Protein AF-A0A8H7M9J9-F1 (afdb_monomer)

pLDDT: mean 79.92, std 25.87, range [28.89, 98.88]

Structure (mmCIF, N/CA/C/O backbone):
data_AF-A0A8H7M9J9-F1
#
_entry.id   AF-A0A8H7M9J9-F1
#
loop_
_atom_site.group_PDB
_atom_site.id
_atom_site.type_symbol
_atom_site.label_atom_id
_atom_site.label_alt_id
_atom_site.label_comp_id
_atom_site.label_asym_id
_atom_site.label_entity_id
_atom_site.label_seq_id
_atom_site.pdbx_PDB_ins_code
_atom_site.Cartn_x
_atom_site.Cartn_y
_atom_site.Cartn_z
_atom_site.occupancy
_atom_site.B_iso_or_equiv
_atom_site.auth_seq_id
_atom_site.auth_comp_id
_atom_site.auth_asym_id
_atom_site.auth_atom_id
_atom_site.pdbx_PDB_model_num
ATOM 1 N N . MET A 1 1 ? 5.767 13.165 -8.064 1.00 35.38 1 MET A N 1
ATOM 2 C CA . MET A 1 1 ? 4.488 13.152 -8.806 1.00 35.38 1 MET A CA 1
ATOM 3 C C . MET A 1 1 ? 3.376 12.842 -7.818 1.00 35.38 1 MET A C 1
ATOM 5 O O . MET A 1 1 ? 3.583 11.976 -6.981 1.00 35.38 1 MET A O 1
ATOM 9 N N . HIS A 1 2 ? 2.279 13.603 -7.841 1.00 29.81 2 HIS A N 1
ATOM 10 C CA . HIS A 1 2 ? 1.065 13.330 -7.062 1.00 29.81 2 HIS A CA 1
ATOM 11 C C . HIS A 1 2 ? 0.202 12.366 -7.881 1.00 29.81 2 HIS A C 1
ATOM 13 O O . HIS A 1 2 ? -0.272 12.752 -8.947 1.00 29.81 2 HIS A O 1
ATOM 19 N N . ILE A 1 3 ? 0.048 11.131 -7.412 1.00 44.47 3 ILE A N 1
ATOM 20 C CA . ILE A 1 3 ? -0.879 10.150 -7.986 1.00 44.47 3 ILE A CA 1
ATOM 21 C C . ILE A 1 3 ? -2.181 10.266 -7.180 1.00 44.47 3 ILE A C 1
ATOM 23 O O . ILE A 1 3 ? -2.137 10.444 -5.961 1.00 44.47 3 ILE A O 1
ATOM 27 N N . GLY A 1 4 ? -3.311 10.350 -7.884 1.00 34.09 4 GLY A N 1
ATOM 28 C CA . GLY A 1 4 ? -4.591 10.848 -7.375 1.00 34.09 4 GLY A CA 1
ATOM 29 C C . GLY A 1 4 ? -5.226 9.978 -6.289 1.00 34.09 4 GLY A C 1
ATOM 30 O O . GLY A 1 4 ? -5.171 8.758 -6.332 1.00 34.09 4 GLY A O 1
ATOM 31 N N . ALA A 1 5 ? -5.867 10.636 -5.324 1.00 36.75 5 ALA A N 1
ATOM 32 C CA . ALA A 1 5 ? -6.643 9.993 -4.273 1.00 36.75 5 ALA A CA 1
ATOM 33 C C . ALA A 1 5 ? -7.919 9.332 -4.830 1.00 36.75 5 ALA A C 1
ATOM 35 O O . ALA A 1 5 ? -8.695 9.988 -5.524 1.00 36.75 5 ALA A O 1
ATOM 36 N N . LEU A 1 6 ? -8.182 8.073 -4.461 1.00 39.22 6 LEU A N 1
ATOM 37 C CA . LEU A 1 6 ? -9.515 7.473 -4.599 1.00 39.22 6 LEU A CA 1
ATOM 38 C C . LEU A 1 6 ? -10.512 8.173 -3.653 1.00 39.22 6 LEU A C 1
ATOM 40 O O . LEU A 1 6 ? -10.233 8.326 -2.465 1.00 39.22 6 LEU A O 1
ATOM 44 N N . GLU A 1 7 ? -11.697 8.530 -4.150 1.00 33.62 7 GLU A N 1
ATOM 45 C CA . GLU A 1 7 ? -12.847 8.981 -3.353 1.00 33.62 7 GLU A CA 1
ATOM 46 C C . GLU A 1 7 ? -14.103 8.243 -3.853 1.00 33.62 7 GLU A C 1
ATOM 48 O O . GLU A 1 7 ? -14.365 8.198 -5.055 1.00 33.62 7 GLU A O 1
ATOM 53 N N . LEU A 1 8 ? -14.860 7.604 -2.951 1.00 36.84 8 LEU A N 1
ATOM 54 C CA . LEU A 1 8 ? -16.092 6.870 -3.272 1.00 36.84 8 LEU A CA 1
ATOM 55 C C . LEU A 1 8 ? -17.259 7.420 -2.450 1.00 36.84 8 LEU A C 1
ATOM 57 O O . LEU A 1 8 ? -17.163 7.576 -1.234 1.00 36.84 8 LEU A O 1
ATOM 61 N N . SER A 1 9 ? -18.365 7.694 -3.139 1.00 32.19 9 SER A N 1
ATOM 62 C CA . SER A 1 9 ? -19.590 8.296 -2.619 1.00 32.19 9 SER A CA 1
ATOM 63 C C . SER A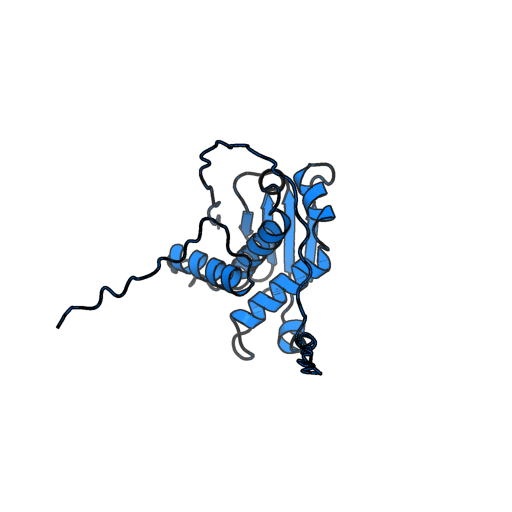 1 9 ? -20.472 7.297 -1.850 1.00 32.19 9 SER A C 1
ATOM 65 O O . SER A 1 9 ? -20.778 6.203 -2.324 1.00 32.19 9 SER A O 1
ATOM 67 N N . GLU A 1 10 ? -20.916 7.690 -0.650 1.00 32.91 10 GLU A N 1
ATOM 68 C CA . GLU A 1 10 ? -21.866 6.940 0.183 1.00 32.91 10 GLU A CA 1
ATOM 69 C C . GLU A 1 10 ? -23.325 7.193 -0.227 1.00 32.91 10 GLU A C 1
ATOM 71 O O . GLU A 1 10 ? -23.748 8.332 -0.420 1.00 32.91 10 GLU A O 1
ATOM 76 N N . THR A 1 11 ? -24.142 6.136 -0.226 1.00 30.69 11 THR A N 1
ATOM 77 C CA . THR A 1 11 ? -25.605 6.242 -0.093 1.00 30.69 11 THR A CA 1
ATOM 78 C C . THR A 1 11 ? -26.095 5.281 1.000 1.00 30.69 11 THR A C 1
ATOM 80 O O . THR A 1 11 ? -25.693 4.119 1.054 1.00 30.69 11 THR A O 1
ATOM 83 N N . ARG A 1 12 ? -26.919 5.791 1.933 1.00 28.89 12 ARG A N 1
ATOM 84 C CA . ARG A 1 12 ? -27.391 5.112 3.161 1.00 28.89 12 ARG A CA 1
ATOM 85 C C . ARG A 1 12 ? -28.810 4.520 3.040 1.00 28.89 12 ARG A C 1
ATOM 87 O O . ARG A 1 12 ? -29.702 5.222 2.585 1.00 28.89 12 ARG A O 1
ATOM 94 N N . HIS A 1 13 ? -28.974 3.335 3.664 1.00 29.91 13 HIS A N 1
ATOM 95 C CA . HIS A 1 13 ? -30.122 2.774 4.440 1.00 29.91 13 HIS A CA 1
ATOM 96 C C . HIS A 1 13 ? -31.498 2.508 3.761 1.00 29.91 13 HIS A C 1
ATOM 98 O O . HIS A 1 13 ? -31.742 3.075 2.704 1.00 29.91 13 HIS A O 1
ATOM 104 N N . PRO A 1 14 ? -32.433 1.687 4.338 1.00 34.22 14 PRO A N 1
ATOM 105 C CA . PRO A 1 14 ? -32.498 1.097 5.694 1.00 34.22 14 PRO A CA 1
ATOM 106 C C . PRO A 1 14 ? -32.855 -0.417 5.801 1.00 34.22 14 PRO A C 1
ATOM 108 O O . PRO A 1 14 ? -33.081 -1.132 4.831 1.00 34.22 14 PRO A O 1
ATOM 111 N N . THR A 1 15 ? -32.876 -0.872 7.057 1.00 34.44 15 THR A N 1
ATOM 112 C CA . THR A 1 15 ? -33.152 -2.202 7.629 1.00 34.44 15 THR A CA 1
ATOM 113 C C . THR A 1 15 ? -34.630 -2.625 7.615 1.00 34.44 15 THR A C 1
ATOM 115 O O . THR A 1 15 ? -35.527 -1.786 7.671 1.00 34.44 15 THR A O 1
ATOM 118 N N . ARG A 1 16 ? -34.895 -3.943 7.673 1.00 31.95 16 ARG A N 1
ATOM 119 C CA . ARG A 1 16 ? -36.191 -4.489 8.117 1.00 31.95 16 ARG A CA 1
ATOM 120 C C . ARG A 1 16 ? -36.027 -5.781 8.927 1.00 31.95 16 ARG A C 1
ATOM 122 O O . ARG A 1 16 ? -35.222 -6.643 8.594 1.00 31.95 16 ARG A O 1
ATOM 129 N N . SER A 1 17 ? -36.790 -5.839 10.012 1.00 30.88 17 SER A N 1
ATOM 130 C CA . SER A 1 17 ? -36.863 -6.838 11.079 1.00 30.88 17 SER A CA 1
ATOM 131 C C . SER A 1 17 ? -38.026 -7.832 10.894 1.00 30.88 17 SER A C 1
ATOM 133 O O . SER A 1 17 ? -38.965 -7.559 10.147 1.00 30.88 17 SER A O 1
ATOM 135 N N . GLY A 1 18 ? -37.985 -8.935 11.660 1.00 29.94 18 GLY A N 1
ATOM 136 C CA . GLY A 1 18 ? -39.082 -9.897 11.896 1.00 29.94 18 GLY A CA 1
ATOM 137 C C . GLY A 1 18 ? -38.773 -11.290 11.328 1.00 29.94 18 GLY A C 1
ATOM 138 O O . GLY A 1 18 ? -38.256 -11.385 10.227 1.00 29.94 18 GLY A O 1
ATOM 139 N N . GLY A 1 19 ? -39.016 -12.422 11.987 1.00 30.27 19 GLY A N 1
ATOM 140 C CA . GLY A 1 19 ? -39.698 -12.738 13.239 1.00 30.27 19 GLY A CA 1
ATOM 141 C C . GLY A 1 19 ? -39.508 -14.236 13.544 1.00 30.27 19 GLY A C 1
ATOM 142 O O . GLY A 1 19 ? -39.094 -15.008 12.682 1.00 30.27 19 GLY A O 1
ATOM 143 N N . MET A 1 20 ? -39.759 -14.614 14.794 1.00 33.12 20 MET A N 1
ATOM 144 C CA . MET A 1 20 ? -39.508 -15.928 15.393 1.00 33.12 20 MET A CA 1
ATOM 145 C C . MET A 1 20 ? -40.721 -16.860 15.212 1.00 33.12 20 MET A C 1
ATOM 147 O O . MET A 1 20 ? -41.848 -16.412 15.409 1.00 33.12 20 MET A O 1
ATOM 151 N N . ALA A 1 21 ? -40.505 -18.143 14.899 1.00 33.41 21 ALA A N 1
ATOM 152 C CA . ALA A 1 21 ? -41.522 -19.196 15.009 1.00 33.41 21 ALA A CA 1
ATOM 153 C C . ALA A 1 21 ? -40.880 -20.539 15.405 1.00 33.41 21 ALA A C 1
ATOM 155 O O . ALA A 1 21 ? -39.772 -20.865 14.983 1.00 33.41 21 ALA A O 1
ATOM 156 N N . THR A 1 22 ? -41.580 -21.273 16.266 1.00 31.92 22 THR A N 1
ATOM 157 C CA . THR A 1 22 ? -41.142 -22.445 17.035 1.00 31.92 22 THR A CA 1
ATOM 158 C C . THR A 1 22 ? -41.685 -23.774 16.496 1.00 31.92 22 THR A C 1
ATOM 160 O O . THR A 1 22 ? -42.763 -23.798 15.913 1.00 31.92 22 THR A O 1
ATOM 163 N N . ALA A 1 23 ? -40.991 -24.854 16.891 1.00 29.50 23 ALA A N 1
ATOM 164 C CA . ALA A 1 23 ? -41.425 -26.254 17.056 1.00 29.50 23 ALA A CA 1
ATOM 165 C C . ALA A 1 23 ? -41.641 -27.138 15.807 1.00 29.50 23 ALA A C 1
ATOM 167 O O . ALA A 1 23 ? -42.558 -26.918 15.028 1.00 29.50 23 ALA A O 1
ATOM 168 N N . ALA A 1 24 ? -40.881 -28.237 15.696 1.00 30.50 24 ALA A N 1
ATOM 169 C CA . ALA A 1 24 ? -41.322 -29.585 16.094 1.00 30.50 24 ALA A CA 1
ATOM 170 C C . ALA A 1 24 ? -40.308 -30.665 15.660 1.00 30.50 24 ALA A C 1
ATOM 172 O O . ALA A 1 24 ? -39.694 -30.593 14.601 1.00 30.50 24 ALA A O 1
ATOM 173 N N . ASP A 1 25 ? -40.168 -31.651 16.537 1.00 32.97 25 ASP A N 1
ATOM 174 C CA . ASP A 1 25 ? -39.361 -32.868 16.492 1.00 32.97 25 ASP A CA 1
ATOM 175 C C . ASP A 1 25 ? -39.928 -33.898 15.503 1.00 32.97 25 ASP A C 1
ATOM 177 O O . ASP A 1 25 ? -41.088 -34.272 15.661 1.00 32.97 25 ASP A O 1
ATOM 181 N N . GLN A 1 26 ? -39.126 -34.377 14.539 1.00 32.53 26 GLN A N 1
ATOM 182 C CA . GLN A 1 26 ? -39.308 -35.686 13.891 1.00 32.53 26 GLN A CA 1
ATOM 183 C C . GLN A 1 26 ? -37.957 -36.291 13.478 1.00 32.53 26 GLN A C 1
ATOM 185 O O . GLN A 1 26 ? -37.215 -35.774 12.646 1.00 32.53 26 GLN A O 1
ATOM 190 N N . ARG A 1 27 ? -37.669 -37.430 14.104 1.00 35.56 27 ARG A N 1
ATOM 191 C CA . ARG A 1 27 ? -36.542 -38.337 13.898 1.00 35.56 27 ARG A CA 1
ATOM 192 C C . ARG A 1 27 ? -36.786 -39.215 12.665 1.00 35.56 27 ARG A C 1
ATOM 194 O O . ARG A 1 27 ? -37.737 -39.990 12.663 1.00 35.56 27 ARG A O 1
ATOM 201 N N . SER A 1 28 ? -35.887 -39.182 11.680 1.00 31.67 28 SER A N 1
ATOM 202 C CA . SER A 1 28 ? -35.825 -40.199 10.618 1.00 31.67 28 SER A CA 1
ATOM 203 C C . SER A 1 28 ? -34.415 -40.340 10.025 1.00 31.67 28 SER A C 1
ATOM 205 O O . SER A 1 28 ? -33.953 -39.476 9.290 1.00 31.67 28 SER A O 1
ATOM 207 N N . THR A 1 29 ? -33.778 -41.466 10.369 1.00 32.62 29 THR A N 1
ATOM 208 C CA . THR A 1 29 ? -32.882 -42.303 9.540 1.00 32.62 29 THR A CA 1
ATOM 209 C C . THR A 1 29 ? -31.762 -41.628 8.731 1.00 32.62 29 THR A C 1
ATOM 211 O O . THR A 1 29 ? -31.954 -41.236 7.583 1.00 32.62 29 THR A O 1
ATOM 214 N N . GLU A 1 30 ? -30.562 -41.628 9.319 1.00 33.94 30 GLU A N 1
ATOM 215 C CA . GLU A 1 30 ? -29.255 -41.402 8.679 1.00 33.94 30 GLU A CA 1
ATOM 216 C C . GLU A 1 30 ? -28.889 -42.552 7.714 1.00 33.94 30 GLU A C 1
ATOM 218 O O . GLU A 1 30 ? -29.008 -43.719 8.105 1.00 33.94 30 GLU A O 1
ATOM 223 N N . PRO A 1 31 ? -28.379 -42.281 6.499 1.00 34.09 31 PRO A N 1
ATOM 224 C CA . PRO A 1 31 ? -27.580 -43.246 5.760 1.00 34.09 31 PRO A CA 1
ATOM 225 C C . PRO A 1 31 ? -26.100 -43.146 6.164 1.00 34.09 31 PRO A C 1
ATOM 227 O O . PRO A 1 31 ? -25.476 -42.089 6.090 1.00 34.09 31 PRO A O 1
ATOM 230 N N . ASP A 1 32 ? -25.550 -44.291 6.560 1.00 39.94 32 ASP A N 1
ATOM 231 C CA . ASP A 1 32 ? -24.131 -44.556 6.804 1.00 39.94 32 ASP A CA 1
ATOM 232 C C . ASP A 1 32 ? -23.282 -44.210 5.566 1.00 39.94 32 ASP A C 1
ATOM 234 O O . ASP A 1 32 ? -23.343 -44.892 4.540 1.00 39.94 32 ASP A O 1
ATOM 238 N N . PHE A 1 33 ? -22.496 -43.131 5.651 1.00 36.38 33 PHE A N 1
ATOM 239 C CA . PHE A 1 33 ? -21.481 -42.787 4.655 1.00 36.38 33 PHE A CA 1
ATOM 240 C C . PHE A 1 33 ? -20.089 -43.002 5.248 1.00 36.38 33 PHE A C 1
ATOM 242 O O . PHE A 1 33 ? -19.386 -42.074 5.655 1.00 36.38 33 PHE A O 1
ATOM 249 N N . SER A 1 34 ? -19.698 -44.274 5.291 1.00 39.84 34 SER A N 1
ATOM 250 C CA . SER A 1 34 ? -18.326 -44.697 5.522 1.00 39.84 34 SER A CA 1
ATOM 251 C C . SER A 1 34 ? -17.357 -43.984 4.563 1.00 39.84 34 SER A C 1
ATOM 253 O O . SER A 1 34 ? -17.400 -44.133 3.344 1.00 39.84 34 SER A O 1
ATOM 255 N N . THR A 1 35 ? -16.469 -43.203 5.175 1.00 47.06 35 THR A N 1
ATOM 256 C CA . THR A 1 35 ? -15.073 -42.972 4.788 1.00 47.06 35 THR A CA 1
ATOM 257 C C . THR A 1 35 ? -14.807 -42.577 3.333 1.00 47.06 35 THR A C 1
ATOM 259 O O . THR A 1 35 ? -14.232 -43.327 2.544 1.00 47.06 35 THR A O 1
ATOM 262 N N . ARG A 1 36 ? -15.050 -41.302 3.018 1.00 39.91 36 ARG A N 1
ATOM 263 C CA . ARG A 1 36 ? -14.221 -40.585 2.040 1.00 39.91 36 ARG A CA 1
ATOM 264 C C . ARG A 1 36 ? -13.462 -39.489 2.767 1.00 39.91 36 ARG A C 1
ATOM 266 O O . ARG A 1 36 ? -13.901 -38.345 2.843 1.00 39.91 36 ARG A O 1
ATOM 273 N N . THR A 1 37 ? -12.316 -39.858 3.329 1.00 38.44 37 THR A N 1
ATOM 274 C CA . THR A 1 37 ? -11.303 -38.902 3.767 1.00 38.44 37 THR A CA 1
ATOM 275 C C . THR A 1 37 ? -10.844 -38.164 2.514 1.00 38.44 37 THR A C 1
ATOM 277 O O . THR A 1 37 ? -9.930 -38.594 1.814 1.00 38.44 37 THR A O 1
ATOM 280 N N . HIS A 1 38 ? -11.530 -37.073 2.170 1.00 38.91 38 HIS A N 1
ATOM 281 C CA . HIS A 1 38 ? -10.943 -36.052 1.327 1.00 38.91 38 HIS A CA 1
ATOM 282 C C . HIS A 1 38 ? -9.691 -35.628 2.072 1.00 38.91 38 HIS A C 1
ATOM 284 O O . HIS A 1 38 ? -9.780 -35.032 3.145 1.00 38.91 38 HIS A O 1
ATOM 290 N N . ALA A 1 39 ? -8.536 -36.046 1.556 1.00 44.75 39 ALA A N 1
ATOM 291 C CA . ALA A 1 39 ? -7.261 -35.546 2.008 1.00 44.75 39 ALA A CA 1
ATOM 292 C C . ALA A 1 39 ? -7.397 -34.025 2.034 1.00 44.75 39 ALA A C 1
ATOM 294 O O . ALA A 1 39 ? -7.537 -33.391 0.986 1.00 44.75 39 ALA A O 1
ATOM 295 N N . PHE A 1 40 ? -7.449 -33.456 3.238 1.00 38.78 40 PHE A N 1
ATOM 296 C CA . PHE A 1 40 ? -7.225 -32.040 3.427 1.00 38.78 40 PHE A CA 1
ATOM 297 C C . PHE A 1 40 ? -5.836 -31.817 2.847 1.00 38.78 40 PHE A C 1
ATOM 299 O O . PHE A 1 40 ? -4.831 -32.186 3.455 1.00 38.78 40 PHE A O 1
ATOM 306 N N . CYS A 1 41 ? -5.784 -31.313 1.615 1.00 41.34 41 CYS A N 1
ATOM 307 C CA . CYS A 1 41 ? -4.558 -30.789 1.064 1.00 41.34 41 CYS A CA 1
ATOM 308 C C . CYS A 1 41 ? -4.180 -29.665 2.019 1.00 41.34 41 CYS A C 1
ATOM 310 O O . CYS A 1 41 ? -4.836 -28.622 2.043 1.00 41.34 41 CYS A O 1
ATOM 312 N N . ALA A 1 42 ? -3.188 -29.918 2.872 1.00 44.00 42 ALA A N 1
ATOM 313 C CA . ALA A 1 42 ? -2.567 -28.865 3.648 1.00 44.00 42 ALA A CA 1
ATOM 314 C C . ALA A 1 42 ? -2.256 -27.720 2.669 1.00 44.00 42 ALA A C 1
ATOM 316 O O . ALA A 1 42 ? -1.794 -28.007 1.555 1.00 44.00 42 ALA A O 1
ATOM 317 N N . PRO A 1 43 ? -2.559 -26.455 3.010 1.00 44.56 43 PRO A N 1
ATOM 318 C CA . PRO A 1 43 ? -2.220 -25.350 2.132 1.00 44.56 43 PRO A CA 1
ATOM 319 C C . PRO A 1 43 ? -0.725 -25.454 1.856 1.00 44.56 43 PRO A C 1
ATOM 321 O O . PRO A 1 43 ? 0.071 -25.526 2.796 1.00 44.56 43 PRO A O 1
ATOM 324 N N . ALA A 1 44 ? -0.364 -25.562 0.574 1.00 48.66 44 ALA A N 1
ATOM 325 C CA . ALA A 1 44 ? 1.024 -25.611 0.159 1.00 48.66 44 ALA A CA 1
ATOM 326 C C . ALA A 1 44 ? 1.733 -24.450 0.853 1.00 48.66 44 ALA A C 1
ATOM 328 O O . ALA A 1 44 ? 1.335 -23.294 0.698 1.00 48.66 44 ALA A O 1
ATOM 329 N N . THR A 1 45 ? 2.724 -24.762 1.686 1.00 46.47 45 THR A N 1
ATOM 330 C CA . THR A 1 45 ? 3.559 -23.741 2.298 1.00 46.47 45 THR A CA 1
ATOM 331 C C . THR A 1 45 ? 4.213 -22.997 1.149 1.00 46.47 45 THR A C 1
ATOM 333 O O . THR A 1 45 ? 5.059 -23.528 0.431 1.00 46.47 45 THR A O 1
ATOM 336 N N . PHE A 1 46 ? 3.717 -21.790 0.906 1.00 53.34 46 PHE A N 1
ATOM 337 C CA . PHE A 1 46 ? 4.160 -20.942 -0.178 1.00 53.34 46 PHE A CA 1
ATOM 338 C C . PHE A 1 46 ? 5.613 -20.576 0.101 1.00 53.34 46 PHE A C 1
ATOM 340 O O . PHE A 1 46 ? 5.906 -19.682 0.896 1.00 53.34 46 PHE A O 1
ATOM 347 N N . ARG A 1 47 ? 6.546 -21.333 -0.481 1.00 62.06 47 ARG A N 1
ATOM 348 C CA . ARG A 1 47 ? 7.949 -20.948 -0.445 1.00 62.06 47 ARG A CA 1
ATOM 349 C C . ARG A 1 47 ? 8.088 -19.744 -1.353 1.00 62.06 47 ARG A C 1
ATOM 351 O O . ARG A 1 47 ? 8.039 -19.877 -2.573 1.00 62.06 47 ARG A O 1
ATOM 358 N N . ILE A 1 48 ? 8.273 -18.586 -0.735 1.00 67.00 48 ILE A N 1
ATOM 359 C CA . ILE A 1 48 ? 8.783 -17.407 -1.421 1.00 67.00 48 ILE A CA 1
ATOM 360 C C . ILE A 1 48 ? 10.090 -17.834 -2.098 1.00 67.00 48 ILE A C 1
ATOM 362 O O . ILE A 1 48 ? 10.971 -18.404 -1.447 1.00 67.00 48 ILE A O 1
ATOM 366 N N . SER A 1 49 ? 10.177 -17.658 -3.418 1.00 78.19 49 SER A N 1
ATOM 367 C CA . SER A 1 49 ? 11.383 -18.028 -4.155 1.00 78.19 49 SER A CA 1
ATOM 368 C C . SER A 1 49 ? 12.548 -17.159 -3.681 1.00 78.19 49 SER A C 1
ATOM 370 O O . SER A 1 49 ? 12.357 -16.001 -3.309 1.00 78.19 49 SER A O 1
ATOM 372 N N . GLN A 1 50 ? 13.767 -17.698 -3.714 1.00 78.69 50 GLN A N 1
ATOM 373 C CA . GLN A 1 50 ? 14.960 -16.951 -3.307 1.00 78.69 50 GLN A CA 1
ATOM 374 C C . GLN A 1 50 ? 15.081 -15.607 -4.050 1.00 78.69 50 GLN A C 1
ATOM 376 O O . GLN A 1 50 ? 15.433 -14.598 -3.450 1.00 78.69 50 GLN A O 1
ATOM 381 N N . LEU A 1 51 ? 14.688 -15.575 -5.327 1.00 77.38 51 LEU A N 1
ATOM 382 C CA . LEU A 1 51 ? 14.655 -14.365 -6.151 1.00 77.38 51 LEU A CA 1
ATOM 383 C C . LEU A 1 51 ? 13.750 -13.274 -5.571 1.00 77.38 51 LEU A C 1
ATOM 385 O O . LEU A 1 51 ? 14.117 -12.104 -5.565 1.00 77.38 51 LEU A O 1
ATOM 389 N N . VAL A 1 52 ? 12.573 -13.654 -5.070 1.00 82.44 52 VAL A N 1
ATOM 390 C CA . VAL A 1 52 ? 11.643 -12.713 -4.437 1.00 82.44 52 VAL A CA 1
ATOM 391 C C . VAL A 1 52 ? 12.210 -12.249 -3.102 1.00 82.44 52 VAL A C 1
ATOM 393 O O . VAL A 1 52 ? 12.133 -11.066 -2.795 1.00 82.44 52 VAL A O 1
ATOM 396 N N . THR A 1 53 ? 12.840 -13.141 -2.333 1.00 84.19 53 THR A N 1
ATOM 397 C CA . THR A 1 53 ? 13.510 -12.765 -1.081 1.00 84.19 53 THR A CA 1
ATOM 398 C C . THR A 1 53 ? 14.618 -11.732 -1.304 1.00 84.19 53 THR A C 1
ATOM 400 O O . THR A 1 53 ? 14.700 -10.772 -0.547 1.00 84.19 53 THR A O 1
ATOM 403 N N . GLU A 1 54 ? 15.428 -11.883 -2.354 1.00 86.69 54 GLU A N 1
ATOM 404 C CA . GLU A 1 54 ? 16.509 -10.945 -2.703 1.00 86.69 54 GLU A CA 1
ATOM 405 C C . GLU A 1 54 ? 16.003 -9.599 -3.254 1.00 86.69 54 GLU A C 1
ATOM 407 O O . GLU A 1 54 ? 16.726 -8.601 -3.216 1.00 86.69 54 GLU A O 1
ATOM 412 N N . ALA A 1 55 ? 14.773 -9.563 -3.774 1.00 91.88 55 ALA A N 1
ATOM 413 C CA . ALA A 1 55 ? 14.150 -8.369 -4.340 1.00 91.88 55 ALA A CA 1
ATOM 414 C C . ALA A 1 55 ? 13.283 -7.582 -3.339 1.00 91.88 55 ALA A C 1
ATOM 416 O O . ALA A 1 55 ? 12.883 -6.457 -3.643 1.00 91.88 55 ALA A O 1
ATOM 417 N N . ILE A 1 56 ? 12.998 -8.132 -2.152 1.00 94.81 56 ILE A N 1
ATOM 418 C CA . ILE A 1 56 ? 12.296 -7.398 -1.093 1.00 94.81 56 ILE A CA 1
ATOM 419 C C . ILE A 1 56 ? 13.204 -6.252 -0.598 1.00 94.81 56 ILE A C 1
ATOM 421 O O . ILE A 1 56 ? 14.329 -6.513 -0.165 1.00 94.81 56 ILE A O 1
ATOM 425 N N . PRO A 1 57 ? 12.749 -4.984 -0.658 1.00 97.19 57 PRO A N 1
ATOM 426 C CA . PRO A 1 57 ? 13.508 -3.851 -0.144 1.00 97.19 57 PRO A CA 1
ATOM 427 C C . PRO A 1 57 ? 13.518 -3.849 1.388 1.00 97.19 57 PRO A C 1
ATOM 429 O O . PRO A 1 57 ? 12.775 -4.586 2.034 1.00 97.19 57 PRO A O 1
ATOM 432 N N . GLU A 1 58 ? 14.306 -2.958 1.983 1.00 97.81 58 GLU A N 1
ATOM 433 C CA . GLU A 1 58 ? 14.133 -2.620 3.393 1.00 97.81 58 GLU A CA 1
ATOM 434 C C . GLU A 1 58 ? 12.723 -2.051 3.611 1.00 97.81 58 GLU A C 1
ATOM 436 O O . GLU A 1 58 ? 12.292 -1.138 2.896 1.00 97.81 58 GLU A O 1
ATOM 441 N N . LEU A 1 59 ? 12.003 -2.621 4.578 1.00 98.44 59 LEU A N 1
ATOM 442 C CA . LEU A 1 59 ? 10.622 -2.271 4.892 1.00 98.44 59 LEU A CA 1
ATOM 443 C C . LEU A 1 59 ? 10.579 -1.475 6.190 1.00 98.44 59 LEU A C 1
ATOM 445 O O . LEU A 1 59 ? 11.066 -1.942 7.219 1.00 98.44 59 LEU A O 1
ATOM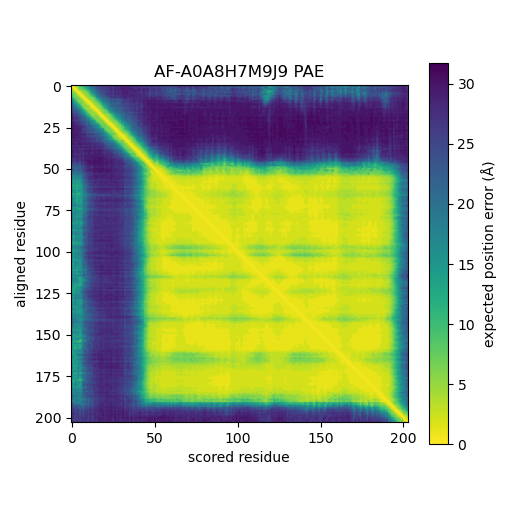 449 N N . ASP A 1 60 ? 9.954 -0.304 6.139 1.00 98.31 60 ASP A N 1
ATOM 450 C CA . ASP A 1 60 ? 9.817 0.596 7.282 1.00 98.31 60 ASP A CA 1
ATOM 451 C C . ASP A 1 60 ? 8.354 1.009 7.490 1.00 98.31 60 ASP A C 1
ATOM 453 O O . ASP A 1 60 ? 7.576 1.130 6.537 1.00 98.31 60 ASP A O 1
ATOM 457 N N . LEU A 1 61 ? 7.983 1.246 8.746 1.00 98.69 61 LEU A N 1
ATOM 458 C CA . LEU A 1 61 ? 6.658 1.698 9.147 1.00 98.69 61 LEU A CA 1
ATOM 459 C C . LEU A 1 61 ? 6.780 2.878 10.104 1.00 98.69 61 LEU A C 1
ATOM 461 O O . LEU A 1 61 ? 7.320 2.755 11.201 1.00 98.69 61 LEU A O 1
ATOM 465 N N . VAL A 1 62 ? 6.162 3.991 9.724 1.00 98.75 62 VAL A N 1
ATOM 466 C CA . VAL A 1 62 ? 5.976 5.157 10.584 1.00 98.75 62 VAL A CA 1
ATOM 467 C C . VAL A 1 62 ? 4.489 5.317 10.873 1.00 98.75 62 VAL A C 1
ATOM 469 O O . VAL A 1 62 ? 3.660 5.273 9.968 1.00 98.75 62 VAL A O 1
ATOM 472 N N . ILE A 1 63 ? 4.143 5.527 12.136 1.00 98.69 63 ILE A N 1
ATOM 473 C CA . ILE A 1 63 ? 2.792 5.901 12.556 1.00 98.69 63 ILE A CA 1
ATOM 474 C C . ILE A 1 63 ? 2.925 7.255 13.244 1.00 98.69 63 ILE A C 1
ATOM 476 O O . ILE A 1 63 ? 3.542 7.334 14.303 1.00 98.69 63 ILE A O 1
ATOM 480 N N . GLU A 1 64 ? 2.419 8.320 12.615 1.00 98.31 64 GLU A N 1
ATOM 481 C CA . GLU A 1 64 ? 2.631 9.693 13.106 1.00 98.31 64 GLU A CA 1
ATOM 482 C C . GLU A 1 64 ? 1.867 9.963 14.414 1.00 98.31 64 GLU A C 1
ATOM 484 O O . GLU A 1 64 ? 2.392 10.627 15.304 1.00 98.31 64 GLU A O 1
ATOM 489 N N . ASP A 1 65 ? 0.662 9.402 14.554 1.00 97.88 65 ASP A N 1
ATOM 490 C CA . ASP A 1 65 ? -0.125 9.427 15.789 1.00 97.88 65 ASP A CA 1
ATOM 491 C C . ASP A 1 65 ? -0.662 8.025 16.094 1.00 97.88 65 ASP A C 1
ATOM 493 O O . ASP A 1 65 ? -1.587 7.531 15.445 1.00 97.88 65 ASP A O 1
ATOM 497 N N . VAL A 1 66 ? -0.068 7.371 17.092 1.00 97.69 66 VAL A N 1
ATOM 498 C CA . VAL A 1 66 ? -0.437 6.010 17.507 1.00 97.69 66 VAL A CA 1
ATOM 499 C C . VAL A 1 66 ? -1.783 5.944 18.231 1.00 97.69 66 VAL A C 1
ATOM 501 O O . VAL A 1 66 ? -2.371 4.867 18.302 1.00 97.69 66 VAL A O 1
ATOM 504 N N . LEU A 1 67 ? -2.277 7.069 18.759 1.00 98.00 67 LEU A N 1
ATOM 505 C CA . LEU A 1 67 ? -3.530 7.133 19.512 1.00 98.00 67 LEU A CA 1
ATOM 506 C C . LEU A 1 67 ? -4.734 7.459 18.624 1.00 98.00 67 LEU A C 1
ATOM 508 O O . LEU A 1 67 ? -5.872 7.296 19.070 1.00 98.00 67 LEU A O 1
ATOM 512 N N . CYS A 1 68 ? -4.523 7.878 17.371 1.00 98.31 68 CYS A N 1
ATOM 513 C CA . CYS A 1 68 ? -5.643 8.127 16.471 1.00 98.31 68 CYS A CA 1
ATOM 514 C C . CYS A 1 68 ? -6.432 6.823 16.193 1.00 98.31 68 CYS A C 1
ATOM 516 O O . CYS A 1 68 ? -5.844 5.729 16.136 1.00 98.31 68 CYS A O 1
ATOM 518 N N . PRO A 1 69 ? -7.766 6.897 15.987 1.00 98.50 69 PRO A N 1
ATOM 519 C CA . PRO A 1 69 ? -8.604 5.704 15.830 1.00 98.50 69 PRO A CA 1
ATOM 520 C C . PRO A 1 69 ? -8.153 4.780 14.692 1.00 98.50 69 PRO A C 1
ATOM 522 O O . PRO A 1 69 ? -8.173 3.558 14.837 1.00 98.50 69 PRO A O 1
ATOM 525 N N . GLY A 1 70 ? -7.702 5.357 13.574 1.00 98.56 70 GLY A N 1
ATOM 526 C CA . GLY A 1 70 ? -7.225 4.602 12.417 1.00 98.56 70 GLY A CA 1
ATOM 527 C C . GLY A 1 70 ? -5.937 3.829 12.684 1.00 98.56 70 GLY A C 1
ATOM 528 O O . GLY A 1 70 ? -5.844 2.662 12.311 1.00 98.56 70 GLY A O 1
ATOM 529 N N . ALA A 1 71 ? -4.964 4.442 13.365 1.00 98.50 71 ALA A N 1
ATOM 530 C CA . ALA A 1 71 ? -3.712 3.779 13.725 1.00 98.50 71 ALA A CA 1
ATOM 531 C C . ALA A 1 71 ? -3.935 2.647 14.734 1.00 98.50 71 ALA A C 1
ATOM 533 O O . ALA A 1 71 ? -3.410 1.546 14.557 1.00 98.50 71 ALA A O 1
ATOM 534 N N . THR A 1 72 ? -4.773 2.887 15.747 1.00 98.56 72 THR A N 1
ATOM 535 C CA . THR A 1 72 ? -5.151 1.857 16.725 1.00 98.56 72 THR A CA 1
ATOM 536 C C . THR A 1 72 ? -5.829 0.674 16.031 1.00 98.56 72 THR A C 1
ATOM 538 O O . THR A 1 72 ? -5.478 -0.484 16.275 1.00 98.56 72 THR A O 1
ATOM 541 N N . LEU A 1 73 ? -6.767 0.949 15.118 1.00 98.62 73 LEU A N 1
ATOM 542 C CA . LEU A 1 73 ? -7.452 -0.087 14.350 1.00 98.62 73 LEU A CA 1
ATOM 543 C C . LEU A 1 73 ? -6.485 -0.855 13.437 1.00 98.62 73 LEU A C 1
ATOM 545 O O . LEU A 1 73 ? -6.535 -2.083 13.403 1.00 98.62 73 LEU A O 1
ATOM 549 N N . PHE A 1 74 ? -5.577 -0.159 12.746 1.00 98.69 74 PHE A N 1
ATOM 550 C CA . PHE A 1 74 ? -4.539 -0.776 11.918 1.00 98.69 74 PHE A CA 1
ATOM 551 C C . PHE A 1 74 ? -3.701 -1.772 12.731 1.00 98.69 74 PHE A C 1
ATOM 553 O O . PHE A 1 74 ? -3.656 -2.954 12.394 1.00 98.69 74 PHE A O 1
ATOM 560 N N . LEU A 1 75 ? -3.122 -1.334 13.853 1.00 98.50 75 LEU A N 1
ATOM 561 C CA . LEU A 1 75 ? -2.292 -2.183 14.717 1.00 98.50 75 LEU A CA 1
ATOM 562 C C . LEU A 1 75 ? -3.068 -3.345 15.357 1.00 98.50 75 LEU A C 1
ATOM 564 O O . LEU A 1 75 ? -2.485 -4.386 15.646 1.00 98.50 75 LEU A O 1
ATOM 568 N N . THR A 1 76 ? -4.378 -3.192 15.555 1.00 98.44 76 THR A N 1
ATOM 569 C CA . THR A 1 76 ? -5.239 -4.258 16.090 1.00 98.44 76 THR A CA 1
ATOM 570 C C . THR A 1 76 ? -5.512 -5.354 15.056 1.00 98.44 76 THR A C 1
ATOM 572 O O . THR A 1 76 ? -5.625 -6.529 15.403 1.00 98.44 76 THR A O 1
ATOM 575 N N . LEU A 1 77 ? -5.658 -4.988 13.780 1.00 98.44 77 LEU A N 1
ATOM 576 C CA . LEU A 1 77 ? -6.130 -5.904 12.738 1.00 98.44 77 LEU A CA 1
ATOM 577 C C . LEU A 1 77 ? -5.011 -6.640 11.997 1.00 98.44 77 LEU A C 1
ATOM 579 O O . LEU A 1 77 ? -5.272 -7.694 11.400 1.00 98.44 77 LEU A O 1
ATOM 583 N N . VAL A 1 78 ? -3.791 -6.097 11.998 1.00 98.00 78 VAL A N 1
ATOM 584 C CA . VAL A 1 78 ? -2.677 -6.620 11.200 1.00 98.00 78 VAL A CA 1
ATOM 585 C C . VAL A 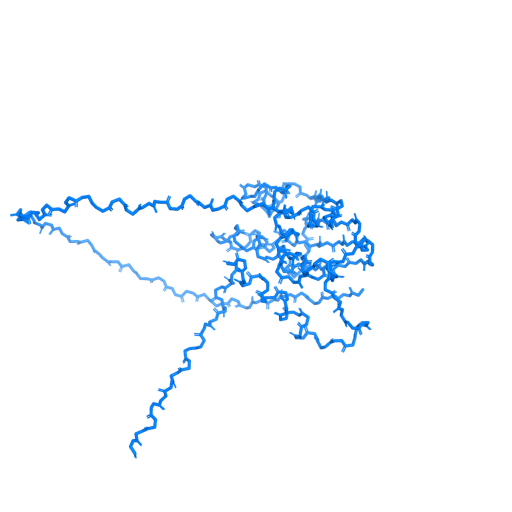1 78 ? -1.402 -6.789 12.022 1.00 98.00 78 VAL A C 1
ATOM 587 O O . VAL A 1 78 ? -1.170 -6.090 12.999 1.00 98.00 78 VAL A O 1
ATOM 590 N N . GLN A 1 79 ? -0.537 -7.704 11.583 1.00 98.25 79 GLN A N 1
ATOM 591 C CA . GLN A 1 79 ? 0.861 -7.748 12.013 1.00 98.25 79 GLN A CA 1
ATOM 592 C C . GLN A 1 79 ? 1.686 -6.997 10.962 1.00 98.25 79 GLN A C 1
ATOM 594 O O . GLN A 1 79 ? 1.851 -7.537 9.864 1.00 98.25 79 GLN A O 1
ATOM 599 N N . PRO A 1 80 ? 2.184 -5.775 11.233 1.00 97.69 80 PRO A N 1
ATOM 600 C CA . PRO A 1 80 ? 2.653 -4.905 10.158 1.00 97.69 80 PRO A CA 1
ATOM 601 C C . PRO A 1 80 ? 3.834 -5.464 9.362 1.00 97.69 80 PRO A C 1
ATOM 603 O O . PRO A 1 80 ? 3.808 -5.424 8.137 1.00 97.69 80 PRO A O 1
ATOM 606 N N . GLY A 1 81 ? 4.821 -6.072 10.032 1.00 97.38 81 GLY A N 1
ATOM 607 C CA . GLY A 1 81 ? 5.961 -6.692 9.347 1.00 97.38 81 GLY A CA 1
ATOM 608 C C . GLY A 1 81 ? 5.532 -7.793 8.372 1.00 97.38 81 GLY A C 1
ATOM 609 O O . GLY A 1 81 ? 5.949 -7.793 7.216 1.00 97.38 81 GLY A O 1
ATOM 610 N N . LYS A 1 82 ? 4.620 -8.676 8.804 1.00 97.00 82 LYS A N 1
ATOM 611 C CA . LYS A 1 82 ? 4.073 -9.734 7.945 1.00 97.00 82 LYS A CA 1
ATOM 612 C C . LYS A 1 82 ? 3.248 -9.157 6.795 1.00 97.00 82 LYS A C 1
ATOM 614 O O . LYS A 1 82 ? 3.392 -9.605 5.666 1.00 97.00 82 LYS A O 1
ATOM 619 N N . LEU A 1 83 ? 2.413 -8.154 7.070 1.00 98.12 83 LEU A N 1
ATOM 620 C CA . LEU A 1 83 ? 1.603 -7.486 6.054 1.00 98.12 83 LEU A CA 1
ATOM 621 C C . LEU A 1 83 ? 2.473 -6.892 4.940 1.00 98.12 83 LEU A C 1
ATOM 623 O O . LEU A 1 83 ? 2.186 -7.125 3.770 1.00 98.12 83 LEU A O 1
ATOM 627 N N . LEU A 1 84 ? 3.531 -6.153 5.288 1.00 98.44 84 LEU A N 1
ATOM 628 C CA . LEU A 1 84 ? 4.401 -5.521 4.293 1.00 98.44 84 LEU A CA 1
ATOM 629 C C . LEU A 1 84 ? 5.190 -6.567 3.500 1.00 98.44 84 LEU A C 1
ATOM 631 O O . LEU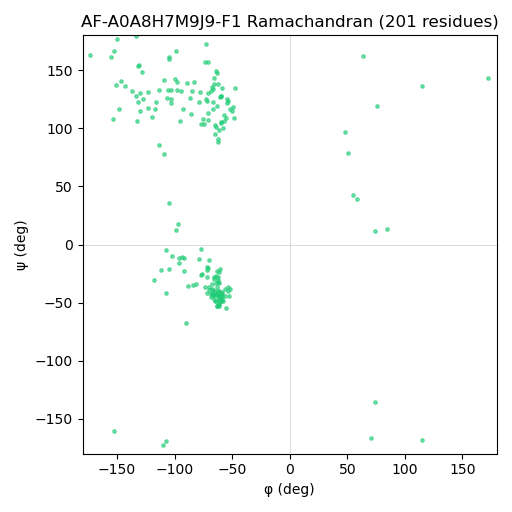 A 1 84 ? 5.276 -6.470 2.275 1.00 98.44 84 LEU A O 1
ATOM 635 N N . GLN A 1 85 ? 5.702 -7.598 4.176 1.00 97.12 85 GLN A N 1
ATOM 636 C CA . GLN A 1 85 ? 6.414 -8.695 3.525 1.00 97.12 85 GLN A CA 1
ATOM 637 C C . GLN A 1 85 ? 5.513 -9.456 2.540 1.00 97.12 85 GLN A C 1
ATOM 639 O O . GLN A 1 85 ? 5.906 -9.664 1.393 1.00 97.12 85 GLN A O 1
ATOM 644 N N . ASP A 1 86 ? 4.296 -9.825 2.953 1.00 96.94 86 ASP A N 1
ATOM 645 C CA . ASP A 1 86 ? 3.325 -10.528 2.105 1.00 96.94 86 ASP A CA 1
ATOM 646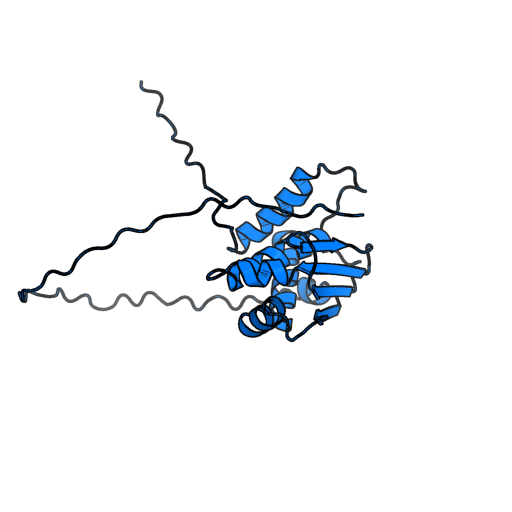 C C . ASP A 1 86 ? 2.868 -9.655 0.925 1.00 96.94 86 ASP A C 1
ATOM 648 O O . ASP A 1 86 ? 2.705 -10.148 -0.200 1.00 96.94 86 ASP A O 1
ATOM 652 N N . ALA A 1 87 ? 2.663 -8.354 1.167 1.00 98.19 87 ALA A N 1
ATOM 653 C CA . ALA A 1 87 ? 2.264 -7.404 0.140 1.00 98.19 87 ALA A CA 1
ATOM 654 C C . ALA A 1 87 ? 3.326 -7.324 -0.960 1.00 98.19 87 ALA A C 1
ATOM 656 O O . ALA A 1 87 ? 2.989 -7.573 -2.117 1.00 98.19 87 ALA A O 1
ATOM 657 N N . VAL A 1 88 ? 4.592 -7.079 -0.603 1.00 98.00 88 VAL A N 1
ATOM 658 C CA . VAL A 1 88 ? 5.706 -7.024 -1.562 1.00 98.00 88 VAL A CA 1
ATOM 659 C C . VAL A 1 88 ? 5.910 -8.363 -2.251 1.00 98.00 88 VAL A C 1
ATOM 661 O O . VAL A 1 88 ? 5.897 -8.412 -3.479 1.00 98.00 88 VAL A O 1
ATOM 664 N N . ALA A 1 89 ? 6.045 -9.454 -1.493 1.00 96.38 89 ALA A N 1
ATOM 665 C CA . ALA A 1 89 ? 6.318 -10.767 -2.067 1.00 96.38 89 ALA A CA 1
ATOM 666 C C . ALA A 1 89 ? 5.259 -11.157 -3.100 1.00 96.38 89 ALA A C 1
ATOM 668 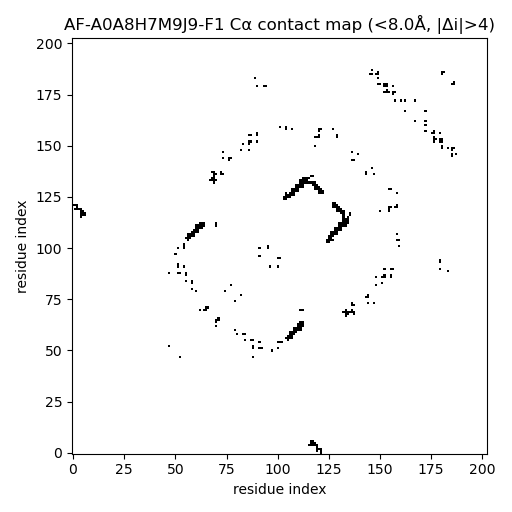O O . ALA A 1 89 ? 5.590 -11.608 -4.193 1.00 96.38 89 ALA A O 1
ATOM 669 N N . GLY A 1 90 ? 3.982 -10.936 -2.793 1.00 96.12 90 GLY A N 1
ATOM 670 C CA . GLY A 1 90 ? 2.944 -11.285 -3.745 1.00 96.12 90 GLY A CA 1
ATOM 671 C C . GLY A 1 90 ? 2.807 -10.307 -4.922 1.00 96.12 90 GLY A C 1
ATOM 672 O O . GLY A 1 90 ? 2.354 -10.755 -5.965 1.00 96.12 90 GLY A O 1
ATOM 673 N N . VAL A 1 91 ? 3.189 -9.022 -4.817 1.00 97.50 91 VAL A N 1
ATOM 674 C CA . VAL A 1 91 ? 3.298 -8.157 -6.017 1.00 97.50 91 VAL A CA 1
ATOM 675 C C . VAL A 1 91 ? 4.401 -8.688 -6.920 1.00 97.50 91 VAL A C 1
ATOM 677 O O . VAL A 1 91 ? 4.180 -8.879 -8.113 1.00 97.50 91 VAL A O 1
ATOM 680 N N . LEU A 1 92 ? 5.568 -8.973 -6.334 1.00 96.00 92 LEU A N 1
ATOM 681 C CA . LEU A 1 92 ? 6.716 -9.476 -7.076 1.00 96.00 92 LEU A CA 1
ATOM 682 C C . LEU A 1 92 ? 6.393 -10.793 -7.791 1.00 96.00 92 LEU A C 1
ATOM 684 O O . LEU A 1 92 ? 6.762 -10.962 -8.946 1.00 96.00 92 LEU A O 1
ATOM 688 N N . MET A 1 93 ? 5.656 -11.690 -7.133 1.00 94.12 93 MET A N 1
ATOM 689 C CA . MET A 1 93 ? 5.259 -12.978 -7.707 1.00 94.12 93 MET A CA 1
ATOM 690 C C . MET A 1 93 ? 4.104 -12.913 -8.706 1.00 94.12 93 MET A C 1
ATOM 692 O O . MET A 1 93 ? 4.008 -13.802 -9.546 1.00 94.12 93 MET A O 1
ATOM 696 N N . GLU A 1 94 ? 3.219 -11.918 -8.613 1.00 95.88 94 GLU A N 1
ATOM 697 C CA . GLU A 1 94 ? 2.107 -11.779 -9.563 1.00 95.88 94 GLU A CA 1
ATOM 698 C C . GLU A 1 94 ? 2.555 -11.099 -10.864 1.00 95.88 94 GLU A C 1
ATOM 700 O O . GLU A 1 94 ? 2.040 -11.433 -11.927 1.00 95.88 94 GLU A O 1
ATOM 705 N N . LEU A 1 95 ? 3.498 -10.150 -10.794 1.00 95.44 95 LEU A N 1
ATOM 706 C CA . LEU A 1 95 ? 3.862 -9.305 -11.938 1.00 95.44 95 LEU A CA 1
ATOM 707 C C . LEU A 1 95 ? 5.192 -9.649 -12.611 1.00 95.44 95 LEU A C 1
ATOM 709 O O . LEU A 1 95 ? 5.386 -9.245 -13.757 1.00 95.44 95 LEU A O 1
ATOM 713 N N . TYR A 1 96 ? 6.111 -10.339 -11.933 1.00 94.38 96 TYR A N 1
ATOM 714 C CA . TYR A 1 96 ? 7.478 -10.493 -12.427 1.00 94.38 96 TYR A CA 1
ATOM 715 C C . TYR A 1 96 ? 7.973 -11.937 -12.384 1.00 94.38 96 TYR A C 1
ATOM 717 O O . TYR A 1 96 ? 7.580 -12.754 -11.551 1.00 94.38 96 TYR A O 1
ATOM 725 N N . ASP A 1 97 ? 8.909 -12.218 -13.281 1.00 91.06 97 ASP A N 1
ATOM 726 C CA . ASP A 1 97 ? 9.702 -13.440 -13.329 1.00 91.06 97 ASP A CA 1
ATOM 727 C C . ASP A 1 97 ? 11.167 -13.160 -12.946 1.00 91.06 97 ASP A C 1
ATOM 729 O O . ASP A 1 97 ? 11.535 -12.075 -12.484 1.00 91.06 97 ASP A O 1
ATOM 733 N N . LYS A 1 98 ? 12.030 -14.167 -13.108 1.00 87.25 98 LYS A N 1
ATOM 734 C CA . LYS A 1 98 ? 13.446 -14.073 -12.730 1.00 87.25 98 LYS A CA 1
ATOM 735 C C . LYS A 1 98 ? 14.219 -13.047 -13.571 1.00 87.25 98 LYS A C 1
ATOM 737 O O . LYS A 1 98 ? 15.211 -12.503 -13.084 1.00 87.25 98 LYS A O 1
ATOM 742 N N . GLU A 1 99 ? 13.795 -12.791 -14.806 1.00 89.62 99 GLU A N 1
ATOM 743 C CA . GLU A 1 99 ? 14.420 -11.841 -15.725 1.00 89.62 99 GLU A CA 1
ATOM 744 C C . GLU A 1 99 ? 13.942 -10.407 -15.490 1.00 89.62 99 GLU A C 1
ATOM 746 O O . GLU A 1 99 ? 14.720 -9.465 -15.648 1.00 89.62 99 GLU A O 1
ATOM 751 N N . THR A 1 100 ? 12.676 -10.244 -15.110 1.00 92.12 100 THR A N 1
ATOM 752 C CA . THR A 1 100 ? 11.989 -8.947 -15.053 1.00 92.12 100 THR A CA 1
ATOM 753 C C . THR A 1 100 ? 11.853 -8.372 -13.646 1.00 92.12 100 THR A C 1
ATOM 755 O O . THR A 1 100 ? 11.494 -7.200 -13.516 1.00 92.12 100 THR A O 1
ATOM 758 N N . VAL A 1 101 ? 12.172 -9.140 -12.594 1.00 92.75 101 VAL A N 1
ATOM 759 C CA . VAL A 1 101 ? 12.060 -8.674 -11.203 1.00 92.75 101 VAL A CA 1
ATOM 760 C C . VAL A 1 101 ? 12.842 -7.364 -10.978 1.00 92.75 101 VAL A C 1
ATOM 762 O O . VAL A 1 101 ? 14.047 -7.290 -11.259 1.00 92.75 101 VAL A O 1
ATOM 765 N N . PRO A 1 102 ? 12.192 -6.300 -10.469 1.00 91.00 102 PRO A N 1
ATOM 766 C CA . PRO A 1 102 ? 12.829 -5.003 -10.289 1.00 91.00 102 PRO A CA 1
ATOM 767 C C . PRO A 1 102 ? 13.856 -5.048 -9.153 1.00 91.00 102 PRO A C 1
ATOM 769 O O . PRO A 1 102 ? 13.563 -5.469 -8.040 1.00 91.00 102 PRO A O 1
ATOM 772 N N . LYS A 1 103 ? 15.073 -4.557 -9.421 1.00 89.38 103 LYS A N 1
ATOM 773 C CA . LYS A 1 103 ? 16.198 -4.589 -8.459 1.00 89.38 103 LYS A CA 1
ATOM 774 C C . LYS A 1 103 ? 16.552 -3.229 -7.856 1.00 89.38 103 LYS A C 1
ATOM 776 O O . LYS A 1 103 ? 17.464 -3.149 -7.030 1.00 89.38 103 LYS A O 1
ATOM 781 N N . ARG A 1 104 ? 15.895 -2.158 -8.310 1.00 94.19 104 ARG A N 1
ATOM 782 C CA . ARG A 1 104 ? 16.292 -0.768 -8.023 1.00 94.19 104 ARG A CA 1
ATOM 783 C C . ARG A 1 104 ? 15.683 -0.227 -6.738 1.00 94.19 104 ARG A C 1
ATOM 785 O O . ARG A 1 104 ? 16.385 0.466 -6.011 1.00 94.19 104 ARG A O 1
ATOM 792 N N . VAL A 1 105 ? 14.446 -0.610 -6.427 1.00 96.94 105 VAL A N 1
ATOM 793 C CA . VAL A 1 105 ? 13.785 -0.232 -5.174 1.00 96.94 105 VAL A CA 1
ATOM 794 C C . VAL A 1 105 ? 14.522 -0.904 -4.021 1.00 96.94 105 VAL A C 1
ATOM 796 O O . VAL A 1 105 ? 14.599 -2.129 -3.959 1.00 96.94 105 VAL A O 1
ATOM 799 N N . LYS A 1 106 ? 15.108 -0.100 -3.134 1.00 97.50 106 LYS A N 1
ATOM 800 C CA . LYS A 1 106 ? 15.876 -0.560 -1.968 1.00 97.50 106 LYS A CA 1
ATOM 801 C C . LYS A 1 106 ? 15.198 -0.246 -0.644 1.00 97.50 106 LYS A C 1
ATOM 803 O O . LYS A 1 106 ? 15.490 -0.922 0.333 1.00 97.50 106 LYS A O 1
ATOM 808 N N . PHE A 1 107 ? 14.295 0.733 -0.619 1.00 98.44 107 PHE A N 1
ATOM 809 C CA . PHE A 1 107 ? 13.579 1.141 0.587 1.00 98.44 107 PHE A CA 1
ATOM 810 C C . PHE A 1 107 ? 12.109 1.381 0.265 1.00 98.44 107 PHE A C 1
ATOM 812 O O . PHE A 1 107 ? 11.795 2.106 -0.682 1.00 98.44 107 PHE A O 1
ATOM 819 N N . LEU A 1 108 ? 11.223 0.819 1.078 1.00 98.69 108 LEU A N 1
ATOM 820 C CA . LEU A 1 108 ? 9.789 1.061 1.020 1.00 98.69 108 LEU A CA 1
ATOM 821 C C . LEU A 1 108 ? 9.301 1.394 2.428 1.00 98.69 108 LEU A C 1
ATOM 823 O O . LEU A 1 108 ? 9.336 0.559 3.330 1.00 98.69 108 LEU A O 1
ATOM 827 N N . ARG A 1 109 ? 8.835 2.630 2.605 1.00 98.81 109 ARG A N 1
ATOM 828 C CA . ARG A 1 109 ? 8.245 3.106 3.855 1.00 98.81 109 ARG A CA 1
ATOM 829 C C . ARG A 1 109 ? 6.738 3.223 3.719 1.00 98.81 109 ARG A C 1
ATOM 831 O O . ARG A 1 109 ? 6.256 3.851 2.780 1.00 98.81 109 ARG A O 1
ATOM 838 N N . VAL A 1 110 ? 6.008 2.715 4.701 1.00 98.88 110 VAL A N 1
ATOM 839 C CA . VAL A 1 110 ? 4.590 3.031 4.889 1.00 98.88 110 VAL A CA 1
ATOM 840 C C . VAL A 1 110 ? 4.446 4.031 6.027 1.00 98.88 110 VAL A C 1
ATOM 842 O O . VAL A 1 110 ? 5.044 3.864 7.087 1.00 98.88 110 VAL A O 1
ATOM 845 N N . ILE A 1 111 ? 3.660 5.081 5.808 1.00 98.88 111 ILE A N 1
ATOM 846 C CA . ILE A 1 111 ? 3.326 6.091 6.808 1.00 98.88 111 ILE A CA 1
ATOM 847 C C . ILE A 1 111 ? 1.820 6.049 7.049 1.00 98.88 111 ILE A C 1
ATOM 849 O O . ILE A 1 111 ? 1.037 6.350 6.147 1.00 98.88 111 ILE A O 1
ATOM 853 N N . ILE A 1 112 ? 1.416 5.706 8.270 1.00 98.81 112 ILE A N 1
ATOM 854 C CA . ILE A 1 112 ? 0.030 5.825 8.725 1.00 98.81 112 ILE A CA 1
ATOM 855 C C . ILE A 1 112 ? -0.131 7.187 9.392 1.00 98.81 112 ILE A C 1
ATOM 857 O O . ILE A 1 112 ? 0.506 7.467 10.411 1.00 98.81 112 ILE A O 1
ATOM 861 N N . LYS A 1 113 ? -0.978 8.040 8.814 1.00 98.62 113 LYS A N 1
ATOM 862 C CA . LYS A 1 113 ? -1.269 9.372 9.357 1.00 98.62 113 LYS A CA 1
ATOM 863 C C . LYS A 1 113 ? -2.625 9.882 8.924 1.00 98.62 113 LYS A C 1
ATOM 865 O O . LYS A 1 113 ? -3.175 9.428 7.925 1.00 98.62 113 LYS A O 1
ATOM 870 N N . GLU A 1 114 ? -3.146 10.871 9.631 1.00 98.31 114 GLU A N 1
ATOM 871 C CA . GLU A 1 114 ? -4.328 11.584 9.168 1.00 98.31 114 GLU A CA 1
ATOM 872 C C . GLU A 1 114 ? -3.993 12.482 7.971 1.00 98.31 114 GLU A C 1
ATOM 874 O O . GLU A 1 114 ? -3.120 13.346 8.030 1.00 98.31 114 GLU A O 1
ATOM 879 N N . THR A 1 115 ? -4.700 12.284 6.863 1.00 97.44 115 THR A N 1
ATOM 880 C CA . THR A 1 115 ? -4.564 13.094 5.648 1.00 97.44 115 THR A CA 1
ATOM 881 C C . THR A 1 115 ? -5.888 13.096 4.867 1.00 97.44 115 THR A C 1
ATOM 883 O O . THR A 1 115 ? -6.945 12.830 5.445 1.00 97.44 115 THR A O 1
ATOM 886 N N . ASN A 1 116 ? -5.851 13.431 3.579 1.00 95.69 116 ASN A N 1
ATOM 887 C CA . ASN A 1 116 ? -6.990 13.376 2.663 1.00 95.69 116 ASN A CA 1
ATOM 888 C C . ASN A 1 116 ? -6.868 12.167 1.725 1.00 95.69 116 ASN A C 1
ATOM 890 O O . ASN A 1 116 ? -5.780 11.622 1.547 1.00 95.69 116 ASN A O 1
ATOM 894 N N . GLY A 1 117 ? -7.979 11.767 1.103 1.00 96.81 117 GLY A N 1
ATOM 895 C CA . GLY A 1 117 ? -8.004 10.602 0.218 1.00 96.81 117 GLY A CA 1
ATOM 896 C C . GLY A 1 117 ? -7.863 9.271 0.956 1.00 96.81 117 GLY A C 1
ATOM 897 O O . GLY A 1 117 ? -7.995 9.207 2.180 1.00 96.81 117 GLY A O 1
ATOM 898 N N . VAL A 1 118 ? -7.599 8.203 0.204 1.00 98.31 118 VAL A N 1
ATOM 899 C CA . VAL A 1 118 ? -7.400 6.847 0.744 1.00 98.31 118 VAL A CA 1
ATOM 900 C C . VAL A 1 118 ? -5.930 6.615 1.065 1.00 98.31 118 VAL A C 1
ATOM 902 O O . VAL A 1 118 ? -5.556 6.513 2.231 1.00 98.31 118 VAL A O 1
ATOM 905 N N . ALA A 1 119 ? -5.092 6.565 0.036 1.00 98.56 119 ALA A N 1
ATOM 906 C CA . ALA A 1 119 ? -3.656 6.398 0.134 1.00 98.56 119 ALA A CA 1
ATOM 907 C C . ALA A 1 119 ? -2.984 7.052 -1.079 1.00 98.56 119 ALA A C 1
ATOM 909 O O . ALA A 1 119 ? -3.664 7.441 -2.030 1.00 98.56 119 ALA A O 1
ATOM 910 N N . ALA A 1 120 ? -1.668 7.227 -1.008 1.00 98.38 120 ALA A N 1
ATOM 911 C CA . ALA A 1 120 ? -0.873 7.695 -2.132 1.00 98.38 120 ALA A CA 1
ATOM 912 C C . ALA A 1 120 ? 0.556 7.156 -2.058 1.00 98.38 120 ALA A C 1
ATOM 914 O O . ALA A 1 120 ? 1.204 7.209 -1.006 1.00 98.38 120 ALA A O 1
ATOM 915 N N . THR A 1 121 ? 1.070 6.728 -3.207 1.00 98.44 121 THR A N 1
ATOM 916 C CA . THR A 1 121 ? 2.467 6.337 -3.389 1.00 98.44 121 THR A CA 1
ATOM 917 C C . THR A 1 121 ? 3.289 7.474 -3.991 1.00 98.44 121 THR A C 1
ATOM 919 O O . THR A 1 121 ? 2.857 8.206 -4.880 1.00 98.44 121 THR A O 1
ATOM 922 N N . SER A 1 122 ? 4.513 7.634 -3.498 1.00 97.56 122 SER A N 1
ATOM 923 C CA . SER A 1 122 ? 5.469 8.639 -3.958 1.00 97.56 122 SER A CA 1
ATOM 924 C C . SER A 1 122 ? 6.912 8.153 -3.798 1.00 97.56 122 SER A C 1
ATOM 926 O O . SER A 1 122 ? 7.169 7.064 -3.280 1.00 97.56 122 SER A O 1
ATOM 928 N N . GLY A 1 123 ? 7.867 8.971 -4.240 1.00 96.19 123 GLY A N 1
ATOM 929 C CA . GLY A 1 123 ? 9.299 8.696 -4.139 1.00 96.19 123 GLY A CA 1
ATOM 930 C C . GLY A 1 123 ? 9.968 8.521 -5.497 1.00 96.19 123 GLY A C 1
ATOM 931 O O . GLY A 1 123 ? 9.383 8.826 -6.538 1.00 96.19 123 GLY A O 1
ATOM 932 N N . ASP A 1 124 ? 11.204 8.041 -5.469 1.00 94.81 124 ASP A N 1
ATOM 933 C CA . ASP A 1 124 ? 12.031 7.806 -6.650 1.00 94.81 124 ASP A CA 1
ATOM 934 C C . ASP A 1 124 ? 12.166 6.301 -6.933 1.00 94.81 124 ASP A C 1
ATOM 936 O O . ASP A 1 124 ? 11.423 5.472 -6.412 1.00 94.81 124 ASP A O 1
ATOM 940 N N . GLU A 1 125 ? 13.058 5.930 -7.838 1.00 93.88 125 GLU A N 1
ATOM 941 C CA . GLU A 1 125 ? 13.318 4.543 -8.240 1.00 93.88 125 GLU A CA 1
ATOM 942 C C . GLU A 1 125 ? 14.019 3.679 -7.174 1.00 93.88 125 GLU A C 1
ATOM 944 O O . GLU A 1 125 ? 14.061 2.457 -7.319 1.00 93.88 125 GLU A O 1
ATOM 949 N N . ILE A 1 126 ? 14.569 4.297 -6.124 1.00 97.25 126 ILE A N 1
ATOM 950 C CA . ILE A 1 126 ? 15.316 3.650 -5.039 1.00 97.25 126 ILE A CA 1
ATOM 951 C C . ILE A 1 126 ? 14.494 3.642 -3.746 1.00 97.25 126 ILE A C 1
ATOM 953 O O . ILE A 1 126 ? 14.490 2.641 -3.024 1.00 97.25 126 ILE A O 1
ATOM 957 N N . ARG A 1 127 ? 13.811 4.746 -3.433 1.00 98.19 127 ARG A N 1
ATOM 958 C CA . ARG A 1 127 ? 13.079 4.967 -2.183 1.00 98.19 127 ARG A CA 1
ATOM 959 C C . ARG A 1 127 ? 11.620 5.277 -2.472 1.00 98.19 127 ARG A C 1
ATOM 961 O O . ARG A 1 127 ? 11.297 6.312 -3.052 1.00 98.19 127 ARG A O 1
ATOM 968 N N . LYS A 1 128 ? 10.738 4.404 -1.998 1.00 98.50 128 LYS A N 1
ATOM 969 C CA . LYS A 1 128 ? 9.288 4.535 -2.120 1.00 98.50 128 LYS A CA 1
ATOM 970 C C . LYS A 1 128 ? 8.656 4.857 -0.775 1.00 98.50 128 LYS A C 1
ATOM 972 O O . LYS A 1 128 ? 9.078 4.346 0.261 1.00 98.50 128 LYS A O 1
ATOM 977 N N . THR A 1 129 ? 7.647 5.719 -0.803 1.00 98.81 129 THR A N 1
ATOM 978 C CA . THR A 1 129 ? 6.830 6.065 0.362 1.00 98.81 129 THR A CA 1
ATOM 979 C C . THR A 1 129 ? 5.363 5.892 0.018 1.00 98.81 129 THR A C 1
ATOM 981 O O . THR A 1 129 ? 4.879 6.517 -0.923 1.00 98.81 129 THR A O 1
ATOM 984 N N . ILE A 1 130 ? 4.664 5.098 0.818 1.00 98.88 130 ILE A N 1
ATOM 985 C CA . ILE A 1 130 ? 3.210 4.970 0.806 1.00 98.88 130 ILE A CA 1
ATOM 986 C C . ILE A 1 130 ? 2.677 5.756 2.000 1.00 98.88 130 ILE A C 1
ATOM 988 O O . ILE A 1 130 ? 3.077 5.502 3.134 1.00 98.88 130 ILE A O 1
ATOM 992 N N . VAL A 1 131 ? 1.768 6.694 1.766 1.00 98.88 131 VAL A N 1
ATOM 993 C CA . VAL A 1 131 ? 1.001 7.354 2.829 1.00 98.88 131 VAL A CA 1
ATOM 994 C C . VAL A 1 131 ? -0.397 6.754 2.835 1.00 98.88 131 VAL A C 1
ATOM 996 O O . VAL A 1 131 ? -1.079 6.826 1.820 1.00 98.88 131 VAL A O 1
ATOM 999 N N . PHE A 1 132 ? -0.833 6.187 3.961 1.00 98.81 132 PHE A N 1
ATOM 1000 C CA . PHE A 1 132 ? -2.171 5.612 4.115 1.00 98.81 132 PHE A CA 1
ATOM 1001 C C . PHE A 1 132 ? -2.964 6.395 5.168 1.00 98.81 132 PHE A C 1
ATOM 1003 O O . PHE A 1 132 ? -2.529 6.551 6.313 1.00 98.81 132 PHE A O 1
ATOM 1010 N N . ASN A 1 133 ? -4.123 6.917 4.765 1.00 98.75 133 ASN A N 1
ATOM 1011 C CA . ASN A 1 133 ? -4.921 7.816 5.577 1.00 98.75 133 ASN A CA 1
ATOM 1012 C C . ASN A 1 133 ? -5.594 7.106 6.762 1.00 98.75 133 ASN A C 1
ATOM 1014 O O . ASN A 1 133 ? -6.544 6.338 6.602 1.00 98.75 133 ASN A O 1
ATOM 1018 N N . ALA A 1 134 ? -5.176 7.450 7.976 1.00 98.75 134 ALA A N 1
ATOM 1019 C CA . ALA A 1 134 ? -5.760 6.940 9.209 1.00 98.75 134 ALA A CA 1
ATOM 1020 C C . ALA A 1 134 ? -7.251 7.303 9.360 1.00 98.75 134 ALA A C 1
ATOM 1022 O O . ALA A 1 134 ? -8.023 6.487 9.868 1.00 98.75 134 ALA A O 1
ATOM 1023 N N . LYS A 1 135 ? -7.694 8.471 8.863 1.00 98.62 135 LYS A N 1
ATOM 1024 C CA . LYS A 1 135 ? -9.121 8.849 8.884 1.00 98.62 135 LYS A CA 1
ATOM 1025 C C . LYS A 1 135 ? -9.960 7.891 8.048 1.00 98.62 135 LYS A C 1
ATOM 1027 O O . LYS A 1 135 ? -11.018 7.460 8.496 1.00 98.62 135 LYS A O 1
ATOM 1032 N N . TYR A 1 136 ? -9.456 7.519 6.872 1.00 98.56 136 TYR A N 1
ATOM 1033 C CA . TYR A 1 136 ? -10.106 6.540 6.010 1.00 98.56 136 TYR A CA 1
ATOM 1034 C C . TYR A 1 136 ? -10.168 5.165 6.684 1.00 98.56 136 TYR A C 1
ATOM 1036 O O . TYR A 1 136 ? -11.246 4.582 6.776 1.00 98.56 136 TYR A O 1
ATOM 1044 N N . ILE A 1 137 ? -9.046 4.679 7.237 1.00 98.62 137 ILE A N 1
ATOM 1045 C CA . ILE A 1 137 ? -8.985 3.382 7.938 1.00 98.62 137 ILE A CA 1
ATOM 1046 C C . ILE A 1 137 ? -10.059 3.293 9.034 1.00 98.62 137 ILE A C 1
ATOM 1048 O O . ILE A 1 137 ? -10.759 2.284 9.129 1.00 98.62 137 ILE A O 1
ATOM 1052 N N . ALA A 1 138 ? -10.234 4.357 9.824 1.00 98.25 138 ALA A N 1
ATOM 1053 C CA . ALA A 1 138 ? -11.223 4.407 10.901 1.00 98.25 138 ALA A CA 1
ATOM 1054 C C . ALA A 1 138 ? -12.684 4.286 10.416 1.00 98.25 138 ALA A C 1
ATOM 1056 O O . ALA A 1 138 ? -13.554 3.888 11.190 1.00 98.25 138 ALA A O 1
ATOM 1057 N N . GLN A 1 139 ? -12.964 4.615 9.151 1.00 97.75 139 GLN A N 1
ATOM 1058 C CA . GLN A 1 139 ? -14.318 4.690 8.591 1.00 97.75 139 GLN A CA 1
ATOM 1059 C C . GLN A 1 139 ? -14.754 3.418 7.845 1.00 97.75 139 GLN A C 1
ATOM 1061 O O . GLN A 1 139 ? -15.949 3.215 7.644 1.00 97.75 139 GLN A O 1
ATOM 1066 N N . VAL A 1 140 ? -13.829 2.520 7.478 1.00 96.31 140 VAL A N 1
ATOM 1067 C CA . VAL A 1 140 ? -14.141 1.316 6.672 1.00 96.31 140 VAL A CA 1
ATOM 1068 C C . VAL A 1 140 ? -15.120 0.357 7.374 1.00 96.31 140 VAL A C 1
ATOM 1070 O O . VAL A 1 140 ? -15.902 -0.352 6.731 1.00 96.31 140 VAL A O 1
ATOM 1073 N N . GLY A 1 141 ? -15.074 0.291 8.707 1.00 95.12 141 GLY A N 1
ATOM 1074 C CA . GLY A 1 141 ? -15.922 -0.595 9.504 1.00 95.12 141 GLY A CA 1
ATOM 1075 C C . GLY A 1 141 ? -15.504 -2.069 9.423 1.00 95.12 141 GLY A C 1
ATOM 1076 O O . GLY A 1 141 ? -14.329 -2.409 9.536 1.00 95.12 141 GLY A O 1
ATOM 1077 N N . ARG A 1 142 ? -16.467 -2.987 9.253 1.00 95.06 142 ARG A N 1
ATOM 1078 C CA . ARG A 1 142 ? -16.248 -4.443 9.438 1.00 95.06 142 ARG A CA 1
ATOM 1079 C C . ARG A 1 142 ? -15.220 -5.067 8.491 1.00 95.06 142 ARG A C 1
ATOM 1081 O O . ARG A 1 142 ? -14.671 -6.112 8.814 1.00 95.06 142 ARG A O 1
ATOM 1088 N N . ARG A 1 143 ? -14.971 -4.449 7.334 1.00 95.12 143 ARG A N 1
ATOM 1089 C CA . ARG A 1 143 ? -14.020 -4.941 6.323 1.00 95.12 143 ARG A CA 1
ATOM 1090 C C . ARG A 1 143 ? -12.660 -4.248 6.397 1.00 95.12 143 ARG A C 1
ATOM 1092 O O . ARG A 1 143 ? -11.861 -4.404 5.483 1.00 95.12 143 ARG A O 1
ATOM 1099 N N . ALA A 1 144 ? -12.389 -3.496 7.468 1.00 97.38 144 ALA A N 1
ATOM 1100 C CA . ALA A 1 144 ? -11.153 -2.732 7.623 1.00 97.38 144 ALA A CA 1
ATOM 1101 C C . ALA A 1 144 ? -9.898 -3.582 7.397 1.00 97.38 144 ALA A C 1
ATOM 1103 O O . ALA A 1 144 ? -8.973 -3.117 6.746 1.00 97.38 144 ALA A O 1
ATOM 1104 N N . LYS A 1 145 ? -9.878 -4.842 7.850 1.00 98.12 145 LYS A N 1
ATOM 1105 C CA . LYS A 1 145 ? -8.724 -5.726 7.643 1.00 98.12 145 LYS A CA 1
ATOM 1106 C C . LYS A 1 145 ? -8.453 -5.991 6.158 1.00 98.12 145 LYS A C 1
ATOM 1108 O O . LYS A 1 145 ? -7.331 -5.784 5.707 1.00 98.12 145 LYS A O 1
ATOM 1113 N N . ASP A 1 146 ? -9.468 -6.414 5.410 1.00 97.81 146 ASP A N 1
ATOM 1114 C CA . ASP A 1 146 ? -9.332 -6.717 3.979 1.00 97.81 146 ASP A CA 1
ATOM 1115 C C . ASP A 1 146 ? -9.055 -5.451 3.163 1.00 97.81 146 ASP A C 1
ATOM 1117 O O . ASP A 1 146 ? -8.296 -5.486 2.200 1.00 97.81 146 ASP A O 1
ATOM 1121 N N . GLU A 1 147 ? -9.626 -4.316 3.573 1.00 98.25 147 GLU A N 1
ATOM 1122 C CA . GLU A 1 147 ? -9.363 -3.019 2.949 1.00 98.25 147 GLU A CA 1
ATOM 1123 C C . GLU A 1 147 ? -7.918 -2.567 3.186 1.00 98.25 147 GLU A C 1
ATOM 1125 O O . GLU A 1 147 ? -7.255 -2.154 2.243 1.00 98.25 147 GLU A O 1
ATOM 1130 N N . ILE A 1 148 ? -7.390 -2.716 4.408 1.00 98.69 148 ILE A N 1
ATOM 1131 C CA . ILE A 1 148 ? -5.989 -2.412 4.726 1.00 98.69 148 ILE A CA 1
ATOM 1132 C C . ILE A 1 148 ? -5.048 -3.273 3.877 1.00 98.69 148 ILE A C 1
ATOM 1134 O O . ILE A 1 148 ? -4.114 -2.752 3.268 1.00 98.69 148 ILE A O 1
ATOM 1138 N N . LEU A 1 149 ? -5.301 -4.585 3.818 1.00 98.62 149 LEU A N 1
ATOM 1139 C CA . LEU A 1 149 ? -4.500 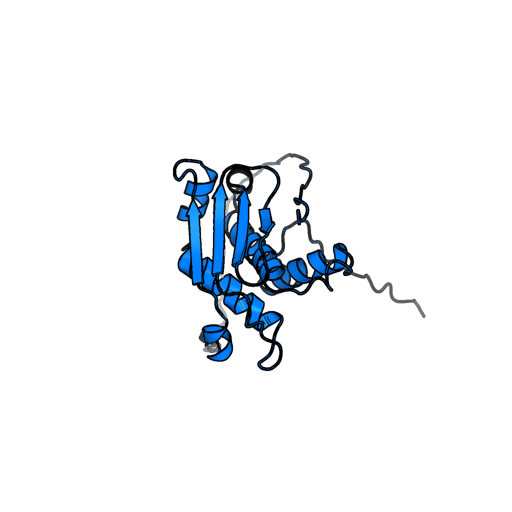-5.515 3.019 1.00 98.62 149 LEU A CA 1
ATOM 1140 C C . LEU A 1 149 ? -4.571 -5.174 1.524 1.00 98.62 149 LEU A C 1
ATOM 1142 O O . LEU A 1 149 ? -3.542 -5.140 0.851 1.00 98.62 149 LEU A O 1
ATOM 1146 N N . GLY A 1 150 ? -5.770 -4.882 1.018 1.00 98.50 150 GLY A N 1
ATOM 1147 C CA . GLY A 1 150 ? -6.009 -4.557 -0.384 1.00 98.50 150 GLY A CA 1
ATOM 1148 C C . GLY A 1 150 ? -5.406 -3.225 -0.821 1.00 98.50 150 GLY A C 1
ATOM 1149 O O . GLY A 1 150 ? -4.763 -3.178 -1.867 1.00 98.50 150 GLY A O 1
ATOM 1150 N N . VAL A 1 151 ? -5.569 -2.161 -0.029 1.00 98.75 151 VAL A N 1
ATOM 1151 C CA . VAL A 1 151 ? -4.997 -0.838 -0.329 1.00 98.75 151 VAL A CA 1
ATOM 1152 C C . VAL A 1 151 ? -3.476 -0.896 -0.287 1.00 98.75 151 VAL A C 1
ATOM 1154 O O . VAL A 1 151 ? -2.838 -0.472 -1.241 1.00 98.75 151 VAL A O 1
ATOM 1157 N N . ILE A 1 152 ? -2.868 -1.501 0.740 1.00 98.81 152 ILE A N 1
ATOM 1158 C CA . ILE A 1 152 ? -1.405 -1.641 0.765 1.00 98.81 152 ILE A CA 1
ATOM 1159 C C . ILE A 1 152 ? -0.915 -2.472 -0.425 1.00 98.81 152 ILE A C 1
ATOM 1161 O O . ILE A 1 152 ? 0.078 -2.111 -1.045 1.00 98.81 152 ILE A O 1
ATOM 1165 N N . ARG A 1 153 ? -1.618 -3.547 -0.801 1.00 98.75 153 ARG A N 1
ATOM 1166 C CA . ARG A 1 153 ? -1.270 -4.333 -1.992 1.00 98.75 153 ARG A CA 1
ATOM 1167 C C . ARG A 1 153 ? -1.306 -3.493 -3.272 1.00 98.75 153 ARG A C 1
ATOM 1169 O O . ARG A 1 153 ? -0.385 -3.615 -4.072 1.00 98.75 153 ARG A O 1
ATOM 1176 N N . HIS A 1 154 ? -2.331 -2.661 -3.438 1.00 98.75 154 HIS A N 1
ATOM 1177 C CA . HIS A 1 154 ? -2.473 -1.734 -4.562 1.00 98.75 154 HIS A CA 1
ATOM 1178 C C . HIS A 1 154 ? -1.315 -0.716 -4.584 1.00 98.75 154 HIS A C 1
ATOM 1180 O O . HIS A 1 154 ? -0.595 -0.624 -5.572 1.00 98.75 154 HIS A O 1
ATOM 1186 N N . GLU A 1 155 ? -1.039 -0.036 -3.471 1.00 98.81 155 GLU A N 1
ATOM 1187 C CA . GLU A 1 155 ? 0.042 0.960 -3.390 1.00 98.81 155 GLU A CA 1
ATOM 1188 C C . GLU A 1 155 ? 1.444 0.352 -3.590 1.00 98.81 155 GLU A C 1
ATOM 1190 O O . GLU A 1 155 ? 2.340 0.961 -4.177 1.00 98.81 155 GLU A O 1
ATOM 1195 N N . VAL A 1 156 ? 1.652 -0.894 -3.155 1.00 98.75 156 VAL A N 1
ATOM 1196 C CA . VAL A 1 156 ? 2.907 -1.609 -3.416 1.00 98.75 156 VAL A CA 1
ATOM 1197 C C . VAL A 1 156 ? 3.090 -1.885 -4.913 1.00 98.75 156 VAL A C 1
ATOM 1199 O O . VAL A 1 156 ? 4.228 -1.883 -5.373 1.00 98.75 156 VAL A O 1
ATOM 1202 N N . VAL A 1 157 ? 2.029 -2.051 -5.711 1.00 98.62 157 VAL A N 1
ATOM 1203 C CA . VAL A 1 157 ? 2.176 -2.139 -7.177 1.00 98.62 157 VAL A CA 1
ATOM 1204 C C . VAL A 1 157 ? 2.777 -0.853 -7.737 1.00 98.62 157 VAL A C 1
ATOM 1206 O O . VAL A 1 157 ? 3.769 -0.927 -8.462 1.00 98.62 157 VAL A O 1
ATOM 1209 N N . HIS A 1 158 ? 2.287 0.315 -7.314 1.00 98.31 158 HIS A N 1
ATOM 1210 C CA . HIS A 1 158 ? 2.827 1.622 -7.725 1.00 98.31 158 HIS A CA 1
ATOM 1211 C C . HIS A 1 158 ? 4.297 1.827 -7.324 1.00 98.31 158 HIS A C 1
ATOM 1213 O O . HIS A 1 158 ? 5.013 2.636 -7.917 1.00 98.31 158 HIS A O 1
ATOM 1219 N N . CYS A 1 159 ? 4.793 1.075 -6.337 1.00 98.25 159 CYS A N 1
ATOM 1220 C CA . CYS A 1 159 ? 6.205 1.096 -5.959 1.00 98.25 159 CYS A CA 1
ATOM 1221 C C . CYS A 1 159 ? 7.118 0.408 -6.990 1.00 98.25 159 CYS A C 1
ATOM 1223 O O . CYS A 1 159 ? 8.293 0.766 -7.082 1.00 98.25 159 CYS A O 1
ATOM 1225 N N . PHE A 1 160 ? 6.612 -0.564 -7.750 1.00 97.25 160 PHE A N 1
ATOM 1226 C CA . PHE A 1 160 ? 7.420 -1.409 -8.637 1.00 97.25 160 PHE A CA 1
ATOM 1227 C C . PHE A 1 160 ? 7.057 -1.273 -10.118 1.00 97.25 160 PHE A C 1
ATOM 1229 O O . PHE A 1 160 ? 7.928 -1.427 -10.979 1.00 97.25 160 PHE A O 1
ATOM 1236 N N . GLN A 1 161 ? 5.792 -0.986 -10.426 1.00 95.62 161 GLN A N 1
ATOM 1237 C CA . GLN A 1 161 ? 5.308 -0.836 -11.789 1.00 95.62 161 GLN A CA 1
ATOM 1238 C C . GLN A 1 161 ? 6.005 0.335 -12.489 1.00 95.62 161 GLN A C 1
ATOM 1240 O O . GLN A 1 161 ? 6.193 1.411 -11.925 1.00 95.62 161 GLN A O 1
ATOM 1245 N N . HIS A 1 162 ?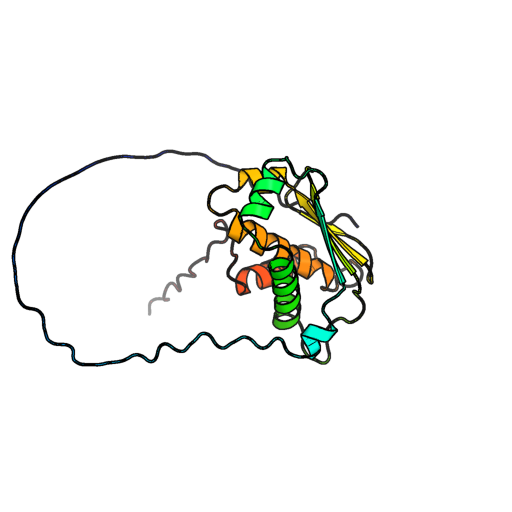 6.375 0.124 -13.750 1.00 91.94 162 HIS A N 1
ATOM 1246 C CA . HIS A 1 162 ? 6.889 1.185 -14.605 1.00 91.94 162 HIS A CA 1
ATOM 1247 C C . HIS A 1 162 ? 5.727 1.939 -15.263 1.00 91.94 162 HIS A C 1
ATOM 1249 O O . HIS A 1 162 ? 4.845 1.320 -15.855 1.00 91.94 162 HIS A O 1
ATOM 1255 N N . ASP A 1 163 ? 5.759 3.269 -15.223 1.00 91.88 163 ASP A N 1
ATOM 1256 C CA . ASP A 1 163 ? 4.703 4.149 -15.750 1.00 91.88 163 ASP A CA 1
ATOM 1257 C C . ASP A 1 163 ? 4.984 4.674 -17.173 1.00 91.88 163 ASP A C 1
ATOM 1259 O O . ASP A 1 163 ? 4.414 5.667 -17.627 1.00 91.88 163 ASP A O 1
ATOM 1263 N N . ALA A 1 164 ? 5.901 4.010 -17.880 1.00 92.44 164 ALA A N 1
ATOM 1264 C CA . ALA A 1 164 ? 6.410 4.423 -19.187 1.00 92.44 164 ALA A CA 1
ATOM 1265 C C . ALA A 1 164 ? 6.970 5.860 -19.181 1.00 92.44 164 ALA A C 1
ATOM 1267 O O . ALA A 1 164 ? 6.717 6.625 -20.108 1.00 92.44 164 ALA A O 1
ATOM 1268 N N . GLN A 1 165 ? 7.731 6.227 -18.143 1.00 91.06 165 GLN A N 1
ATOM 1269 C CA . GLN A 1 165 ? 8.263 7.588 -17.959 1.00 91.06 165 GLN A CA 1
ATOM 1270 C C . GLN A 1 165 ? 7.138 8.637 -17.906 1.00 91.06 165 GLN A C 1
ATOM 1272 O O . GLN A 1 165 ? 7.238 9.716 -18.487 1.00 91.06 165 GLN A O 1
ATOM 1277 N N . GLY A 1 166 ? 6.035 8.285 -17.245 1.00 91.62 166 GLY A N 1
ATOM 1278 C CA . GLY A 1 166 ? 4.835 9.113 -17.132 1.00 91.62 166 GLY A CA 1
ATOM 1279 C C . GLY A 1 166 ? 3.972 9.195 -18.397 1.00 91.62 166 GLY A C 1
ATOM 1280 O O . GLY A 1 166 ? 3.082 10.040 -18.458 1.00 91.62 166 GLY A O 1
ATOM 1281 N N . THR A 1 167 ? 4.215 8.357 -19.412 1.00 96.25 167 THR A N 1
ATOM 1282 C CA . THR A 1 167 ? 3.409 8.343 -20.652 1.00 96.25 167 THR A CA 1
ATOM 1283 C C . THR A 1 167 ? 2.308 7.285 -20.657 1.00 96.25 167 THR A C 1
ATOM 1285 O O . THR A 1 167 ? 1.424 7.322 -21.515 1.00 96.25 167 THR A O 1
ATOM 1288 N N . ALA A 1 168 ? 2.324 6.346 -19.707 1.00 96.62 168 ALA A N 1
ATOM 1289 C CA . ALA A 1 168 ? 1.268 5.353 -19.588 1.00 96.62 168 ALA A CA 1
ATOM 1290 C C . ALA A 1 168 ? -0.064 6.022 -19.194 1.00 96.62 168 ALA A C 1
ATOM 1292 O O . ALA A 1 168 ? -0.085 6.879 -18.307 1.00 96.62 168 ALA A O 1
ATOM 1293 N N . PRO A 1 169 ? -1.201 5.625 -19.797 1.00 97.31 169 PRO A N 1
ATOM 1294 C CA . PRO A 1 169 ? -2.506 6.124 -19.382 1.00 97.31 169 PRO A CA 1
ATOM 1295 C C . PRO A 1 169 ? -2.773 5.804 -17.909 1.00 97.31 169 PRO A C 1
ATOM 1297 O O . PRO A 1 169 ? -2.596 4.662 -17.491 1.00 97.31 169 PRO A O 1
ATOM 1300 N N . GLY A 1 170 ? -3.276 6.771 -17.136 1.00 96.19 170 GLY A N 1
ATOM 1301 C CA . GLY A 1 170 ? -3.547 6.571 -15.705 1.00 96.19 170 GLY A CA 1
ATOM 1302 C C . GLY A 1 170 ? -4.440 5.358 -15.422 1.00 96.19 170 GLY A C 1
ATOM 1303 O O . GLY A 1 170 ? -4.133 4.562 -14.546 1.00 96.19 170 GLY A O 1
ATOM 1304 N N . GLY A 1 171 ? -5.473 5.126 -16.240 1.00 96.88 171 GLY A N 1
ATOM 1305 C CA . GLY A 1 171 ? -6.337 3.948 -16.095 1.00 96.88 171 GLY A CA 1
ATOM 1306 C C . GLY A 1 171 ? -5.620 2.602 -16.276 1.00 96.88 171 GLY A C 1
ATOM 1307 O O . GLY A 1 171 ? -6.037 1.617 -15.677 1.00 96.88 171 GLY A O 1
ATOM 1308 N N . LEU A 1 172 ? -4.533 2.542 -17.056 1.00 97.00 172 LEU A N 1
ATOM 1309 C CA . LEU A 1 172 ? -3.698 1.338 -17.155 1.00 97.00 172 LEU A CA 1
ATOM 1310 C C . LEU A 1 172 ? -2.884 1.130 -15.873 1.00 97.00 172 LEU A C 1
ATOM 1312 O O . LEU A 1 172 ? -2.767 0.002 -15.404 1.00 97.00 172 LEU A O 1
ATOM 1316 N N . ILE A 1 173 ? -2.331 2.207 -15.313 1.00 97.81 173 ILE A N 1
ATOM 1317 C CA . ILE A 1 173 ? -1.554 2.165 -14.069 1.00 97.81 173 ILE A CA 1
ATOM 1318 C C . ILE A 1 173 ? -2.435 1.703 -12.907 1.00 97.81 173 ILE A C 1
ATOM 1320 O O . ILE A 1 173 ? -2.151 0.679 -12.289 1.00 97.81 173 ILE A O 1
ATOM 1324 N N . GLU A 1 174 ? -3.575 2.362 -12.705 1.00 97.56 174 GLU A N 1
ATOM 1325 C CA . GLU A 1 174 ? -4.547 1.968 -11.681 1.00 97.56 174 GLU A CA 1
ATOM 1326 C C . GLU A 1 174 ? -5.114 0.563 -11.933 1.00 97.56 174 GLU A C 1
ATOM 1328 O O . GLU A 1 174 ? -5.237 -0.245 -11.015 1.00 97.56 174 GLU A O 1
ATOM 1333 N N . GLY A 1 175 ? -5.390 0.219 -13.196 1.00 97.75 175 GLY A N 1
ATOM 1334 C CA . GLY A 1 175 ? -5.942 -1.082 -13.568 1.00 97.75 175 GLY A CA 1
ATOM 1335 C C . GLY A 1 175 ? -5.020 -2.264 -13.249 1.00 97.75 175 GLY A C 1
ATOM 1336 O O . GLY A 1 175 ? -5.505 -3.318 -12.840 1.00 97.75 175 GLY A O 1
ATOM 1337 N N . VAL A 1 176 ? -3.698 -2.111 -13.392 1.00 98.25 176 VAL A N 1
ATOM 1338 C CA . VAL A 1 176 ? -2.734 -3.156 -12.993 1.00 98.25 176 VAL A CA 1
ATOM 1339 C C . VAL A 1 176 ? -2.703 -3.308 -11.472 1.00 98.25 176 VAL A C 1
ATOM 1341 O O . VAL A 1 176 ? -2.717 -4.436 -10.973 1.00 98.25 176 VAL A O 1
ATOM 1344 N N . ALA A 1 177 ? -2.718 -2.200 -10.730 1.00 98.25 177 ALA A N 1
ATOM 1345 C CA . ALA A 1 177 ? -2.768 -2.231 -9.271 1.00 98.25 177 ALA A CA 1
ATOM 1346 C C . ALA A 1 177 ? -4.049 -2.916 -8.754 1.00 98.25 177 ALA A C 1
ATOM 1348 O O . ALA A 1 177 ? -3.990 -3.801 -7.891 1.00 98.25 177 ALA A O 1
ATOM 1349 N N . ASP A 1 178 ? -5.194 -2.605 -9.359 1.00 97.94 178 ASP A N 1
ATOM 1350 C CA . ASP A 1 178 ? -6.477 -3.234 -9.051 1.00 97.94 178 ASP A CA 1
ATOM 1351 C C . ASP A 1 178 ? -6.534 -4.708 -9.454 1.00 97.94 178 ASP A C 1
ATOM 1353 O O . ASP A 1 178 ? -7.054 -5.533 -8.697 1.00 97.94 178 ASP A O 1
ATOM 1357 N N . PHE A 1 179 ? -5.940 -5.081 -10.591 1.00 97.44 179 PHE A N 1
ATOM 1358 C CA . PHE A 1 179 ? -5.810 -6.480 -10.992 1.00 97.44 179 PHE A CA 1
ATOM 1359 C C . PHE A 1 179 ? -5.036 -7.291 -9.947 1.00 97.44 179 PHE A C 1
ATOM 1361 O O . PHE A 1 179 ? -5.502 -8.344 -9.511 1.00 97.44 179 PHE A O 1
ATOM 1368 N N . VAL A 1 180 ? -3.889 -6.799 -9.474 1.00 98.06 180 VAL A N 1
ATOM 1369 C CA . VAL A 1 180 ? -3.093 -7.509 -8.461 1.00 98.06 180 VAL A CA 1
ATOM 1370 C C . VAL A 1 180 ? -3.830 -7.583 -7.119 1.00 98.06 180 VAL A C 1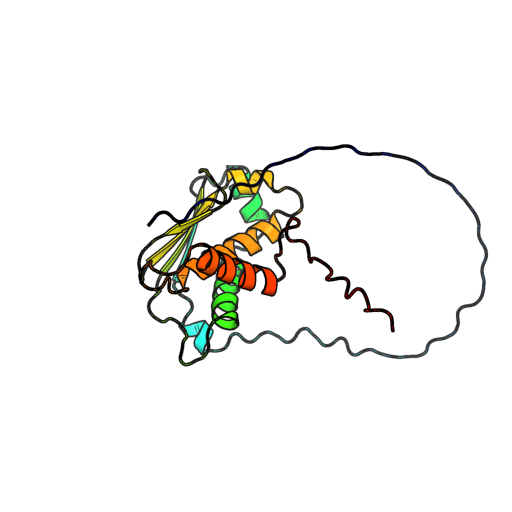
ATOM 1372 O O . VAL A 1 180 ? -3.803 -8.623 -6.453 1.00 98.06 180 VAL A O 1
ATOM 1375 N N . ARG A 1 181 ? -4.533 -6.514 -6.724 1.00 97.81 181 ARG A N 1
ATOM 1376 C CA . ARG A 1 181 ? -5.408 -6.507 -5.541 1.00 97.81 181 ARG A CA 1
ATOM 1377 C C . ARG A 1 181 ? -6.537 -7.539 -5.663 1.00 97.81 181 ARG A C 1
ATOM 1379 O O . ARG A 1 181 ? -6.804 -8.263 -4.701 1.00 97.81 181 ARG A O 1
ATOM 1386 N N . LEU A 1 182 ? -7.170 -7.643 -6.836 1.00 96.69 182 LEU A N 1
ATOM 1387 C CA . LEU A 1 182 ? -8.205 -8.638 -7.143 1.00 96.69 182 LEU A CA 1
ATOM 1388 C C . LEU A 1 182 ? -7.657 -10.060 -7.020 1.00 96.69 182 LEU A C 1
ATOM 1390 O O . LEU A 1 182 ? -8.260 -10.903 -6.357 1.00 96.69 182 LEU A O 1
ATOM 1394 N N . ARG A 1 183 ? -6.502 -10.321 -7.639 1.00 96.81 183 ARG A N 1
ATOM 1395 C CA . ARG A 1 183 ? -5.830 -11.629 -7.641 1.00 96.81 183 ARG A CA 1
ATOM 1396 C C . ARG A 1 183 ? -5.422 -12.081 -6.241 1.00 96.81 183 ARG A C 1
ATOM 1398 O O . ARG A 1 183 ? -5.471 -13.272 -5.951 1.00 96.81 183 ARG A O 1
ATOM 1405 N N . ALA A 1 184 ? -5.113 -11.133 -5.357 1.00 95.19 184 ALA A N 1
ATOM 1406 C CA . ALA A 1 184 ? -4.843 -11.388 -3.945 1.00 95.19 184 ALA A CA 1
ATOM 1407 C C . ALA A 1 184 ? -6.109 -11.646 -3.094 1.00 95.19 184 ALA A C 1
ATOM 1409 O O . ALA A 1 184 ? -5.989 -11.945 -1.909 1.00 95.19 184 ALA A O 1
ATOM 1410 N N . GLY A 1 185 ? -7.313 -11.549 -3.673 1.00 95.69 185 GLY A N 1
ATOM 1411 C CA . GLY A 1 185 ? -8.578 -11.808 -2.979 1.00 95.69 185 GLY A CA 1
ATOM 1412 C C . GLY A 1 185 ? -9.141 -10.616 -2.199 1.00 95.69 185 GLY A C 1
ATOM 1413 O O . GLY A 1 185 ? -10.078 -10.794 -1.426 1.00 95.69 185 GLY A O 1
ATOM 1414 N N . PHE A 1 186 ? -8.620 -9.402 -2.409 1.00 94.69 186 PHE A N 1
ATOM 1415 C CA . PHE A 1 186 ? -9.012 -8.195 -1.663 1.00 94.69 186 PHE A CA 1
ATOM 1416 C C . PHE A 1 186 ? -9.910 -7.245 -2.471 1.00 94.69 186 PHE A C 1
ATOM 1418 O O . PHE A 1 186 ? -9.803 -6.018 -2.360 1.00 94.69 186 PHE A O 1
ATOM 1425 N N . ALA A 1 187 ? -10.785 -7.805 -3.308 1.00 91.44 187 ALA A N 1
ATOM 1426 C CA . ALA A 1 187 ? -11.715 -7.036 -4.129 1.00 91.44 187 ALA A CA 1
ATOM 1427 C C . ALA A 1 187 ? -12.673 -6.190 -3.258 1.00 91.44 187 ALA A C 1
ATOM 1429 O O . ALA A 1 187 ? -13.335 -6.733 -2.365 1.00 91.44 187 ALA A O 1
ATOM 1430 N N . PRO A 1 188 ? -12.789 -4.870 -3.485 1.00 87.88 188 PRO A N 1
ATOM 1431 C CA . PRO A 1 188 ? -13.786 -4.050 -2.818 1.00 87.88 188 PRO A CA 1
ATOM 1432 C C . PRO A 1 188 ? -15.214 -4.358 -3.326 1.00 87.88 188 PRO A C 1
ATOM 1434 O O . PRO A 1 188 ? -15.398 -4.823 -4.448 1.00 87.88 188 PRO A O 1
ATOM 1437 N N . PRO A 1 189 ? -16.272 -4.064 -2.544 1.00 86.75 189 PRO A N 1
ATOM 1438 C CA . PRO A 1 189 ? -17.639 -4.529 -2.806 1.00 86.75 189 PRO A CA 1
ATOM 1439 C C . PRO A 1 189 ? -18.290 -3.865 -4.009 1.00 86.75 189 PRO A C 1
ATOM 1441 O O . PRO A 1 189 ? -19.291 -4.357 -4.522 1.00 86.75 189 PRO A O 1
ATOM 1444 N N . HIS A 1 190 ? -17.775 -2.703 -4.410 1.00 84.88 190 HIS A N 1
ATOM 1445 C CA . HIS A 1 190 ? -18.289 -1.974 -5.557 1.00 84.88 190 HIS A CA 1
ATOM 1446 C C . HIS A 1 190 ? -17.794 -2.572 -6.883 1.00 84.88 190 HIS A C 1
ATOM 1448 O O . HIS A 1 190 ? -18.375 -2.262 -7.921 1.00 84.88 190 HIS A O 1
ATOM 1454 N N . TRP A 1 191 ? -16.794 -3.466 -6.872 1.00 87.94 191 TRP A N 1
ATOM 1455 C CA . TRP A 1 191 ? -16.419 -4.246 -8.050 1.00 87.94 191 TRP A CA 1
ATOM 1456 C C . TRP A 1 191 ? -17.454 -5.341 -8.282 1.00 87.94 191 TRP A C 1
ATOM 1458 O O . TRP A 1 191 ? -17.501 -6.357 -7.588 1.00 87.94 191 TRP A O 1
ATOM 1468 N N . LYS A 1 192 ? -18.316 -5.118 -9.270 1.00 82.06 192 LYS A N 1
ATOM 1469 C CA . LYS A 1 192 ? -19.332 -6.082 -9.679 1.00 82.06 192 LYS A CA 1
ATOM 1470 C C . LYS A 1 192 ? -18.822 -6.855 -10.880 1.00 82.06 192 LYS A C 1
ATOM 1472 O O . LYS A 1 192 ? -18.360 -6.268 -11.853 1.00 82.06 192 LYS A O 1
ATOM 1477 N N . ARG A 1 193 ? -18.963 -8.179 -10.837 1.00 74.62 193 ARG A N 1
ATOM 1478 C CA . ARG A 1 193 ? -18.829 -8.991 -12.043 1.00 74.62 193 ARG A CA 1
ATOM 1479 C C . ARG A 1 193 ? -20.096 -8.797 -12.865 1.00 74.62 193 ARG A C 1
ATOM 1481 O O . ARG A 1 193 ? -21.151 -9.294 -12.474 1.00 74.62 193 ARG A O 1
ATOM 1488 N N . GLU A 1 194 ? -20.008 -8.076 -13.974 1.00 69.44 194 GLU A N 1
ATOM 1489 C CA . GLU A 1 194 ? -21.082 -8.110 -14.961 1.00 69.44 194 GLU A CA 1
ATOM 1490 C C . GLU A 1 194 ? -21.178 -9.537 -15.505 1.00 69.44 194 GLU A C 1
ATOM 1492 O O . GLU A 1 194 ? -20.213 -10.102 -16.022 1.00 69.44 194 GLU A O 1
ATOM 1497 N N . MET A 1 195 ? -22.336 -10.169 -15.318 1.00 57.78 195 MET A N 1
ATOM 1498 C CA . MET A 1 195 ? -22.630 -11.422 -15.998 1.00 57.78 195 MET A CA 1
ATOM 1499 C C . MET A 1 195 ? -23.000 -11.039 -17.423 1.00 57.78 195 MET A C 1
ATOM 1501 O O . MET A 1 195 ? -24.101 -10.543 -17.655 1.00 57.78 195 MET A O 1
ATOM 1505 N N . ALA A 1 196 ? -22.088 -11.248 -18.372 1.00 57.91 196 ALA A N 1
ATOM 1506 C CA . ALA A 1 196 ? -22.463 -11.246 -19.774 1.00 57.91 196 ALA A CA 1
ATOM 1507 C C . ALA A 1 196 ? -23.472 -12.384 -19.963 1.00 57.91 196 ALA A C 1
ATOM 1509 O O . ALA A 1 196 ? -23.107 -13.559 -20.027 1.00 57.91 196 ALA A O 1
ATOM 1510 N N . VAL A 1 197 ? -24.762 -12.045 -19.976 1.00 54.28 197 VAL A N 1
ATOM 1511 C CA . VAL A 1 197 ? -25.785 -12.960 -20.460 1.00 54.28 197 VAL A CA 1
ATOM 1512 C C . VAL A 1 197 ? -25.466 -13.124 -21.935 1.00 54.28 197 VAL A C 1
ATOM 1514 O O . VAL A 1 197 ? -25.715 -12.221 -22.731 1.00 54.28 197 VAL A O 1
ATOM 1517 N N . VAL A 1 198 ? -24.864 -14.258 -22.296 1.00 58.62 198 VAL A N 1
ATOM 1518 C CA . VAL A 1 198 ? -24.908 -14.734 -23.674 1.00 58.62 198 VAL A CA 1
ATOM 1519 C C . VAL A 1 198 ? -26.385 -14.978 -23.932 1.00 58.62 198 VAL A C 1
ATOM 1521 O O . VAL A 1 198 ? -26.928 -16.027 -23.591 1.00 58.62 198 VAL A O 1
ATOM 1524 N N . VAL A 1 199 ? -27.068 -13.949 -24.427 1.00 56.03 199 VAL A N 1
ATOM 1525 C CA . VAL A 1 199 ? -28.409 -14.094 -24.968 1.00 56.03 199 VAL A CA 1
ATOM 1526 C C . VAL A 1 199 ? -28.193 -15.006 -26.158 1.00 56.03 199 VAL A C 1
ATOM 1528 O O . VAL A 1 199 ? -27.620 -14.589 -27.164 1.00 56.03 199 VAL A O 1
ATOM 1531 N N . GLY A 1 200 ? -28.511 -16.288 -25.976 1.00 47.69 200 GLY A N 1
ATOM 1532 C CA . GLY A 1 200 ? -28.477 -17.257 -27.053 1.00 47.69 200 GLY A CA 1
ATOM 1533 C C . GLY A 1 200 ? -29.259 -16.656 -28.207 1.00 47.69 200 GLY A C 1
ATOM 1534 O O . GLY A 1 200 ? -30.453 -16.385 -28.063 1.00 47.69 200 GLY A O 1
ATOM 1535 N N . LEU A 1 201 ? -28.565 -16.375 -29.312 1.00 46.06 201 LEU A N 1
ATOM 1536 C CA . LEU A 1 201 ? -29.238 -16.147 -30.575 1.00 46.06 201 LEU A CA 1
ATOM 1537 C C . LEU A 1 201 ? -30.056 -17.412 -30.825 1.00 46.06 201 LEU A C 1
ATOM 1539 O O . LEU A 1 201 ? -29.513 -18.506 -30.976 1.00 46.06 201 LEU A O 1
ATOM 1543 N N . TRP A 1 202 ? -31.368 -17.243 -30.749 1.00 47.62 202 TRP A N 1
ATOM 1544 C CA . TRP A 1 202 ? -32.334 -18.226 -31.182 1.00 47.62 202 TRP A CA 1
ATOM 1545 C C . TRP A 1 202 ? -32.116 -18.485 -32.676 1.00 47.62 202 TRP A C 1
ATOM 1547 O O . TRP A 1 202 ? -32.047 -17.525 -33.437 1.00 47.62 202 TRP A O 1
ATOM 1557 N N . VAL A 1 203 ? -31.980 -19.780 -32.988 1.00 48.88 203 VAL A N 1
ATOM 1558 C CA . VAL A 1 203 ? -32.229 -20.521 -34.245 1.00 48.88 203 VAL A CA 1
ATOM 1559 C C . VAL A 1 203 ? -31.989 -19.792 -35.568 1.00 48.88 203 VAL A C 1
ATOM 1561 O O . VAL A 1 203 ? -32.771 -18.878 -35.904 1.00 48.88 203 VAL A O 1
#

Radius of gyration: 22.5 Å; Cα contacts (8 Å, |Δi|>4): 228; chains: 1; bounding box: 58×58×54 Å

Nearest PDB structures (foldseek):
  6hz4-assembly1_N  TM=4.400E-01  e=6.783E-01  Escherichia coli K-12
  1o22-assembly1_A-2  TM=3.963E-01  e=5.285E+00  Thermotoga maritima

Sequence (203 aa):
MHIGALELSETRHPTRSGGMATAADQRSTEPDFSTRTHAFCAPATFRISQLVTEAIPELDLVIEDVLCPGATLFLTLVQPGKLLQDAVAGVLMELYDKETVPKRVKFLRVIIKETNGVAATSGDEIRKTIVFNAKYIAQVGRRAKDEILGVIRHEVVHCFQHDAQGTAPGGLIEGVADFVRLRAGFAPPHWKREMAVVVGLWV

Mean predicted aligned error: 12.88 Å

Organism: NCBI:txid456999

Solvent-accessible surface area (backbone atoms only — not comparable to full-atom values): 12682 Å² total; per-residue (Å²): 119,90,58,79,56,63,84,83,88,87,85,82,87,86,87,89,86,88,84,90,87,82,88,85,90,82,92,80,86,85,80,90,77,83,80,77,80,72,74,75,73,68,78,75,78,78,72,76,49,69,70,50,62,73,41,58,43,53,78,47,80,46,61,81,48,65,82,42,67,16,40,44,50,50,62,71,65,48,57,65,71,60,51,54,51,53,34,49,48,50,46,49,64,74,76,38,53,93,86,65,53,67,78,57,45,48,33,41,34,41,35,40,34,80,63,76,49,41,46,40,49,42,73,60,71,40,44,30,37,37,43,39,15,18,59,46,51,55,66,57,58,97,53,33,57,51,50,53,55,19,51,52,32,24,44,49,33,67,65,69,58,81,48,66,91,78,68,49,58,66,70,59,58,53,46,52,21,50,48,55,16,43,75,72,70,34,64,60,87,85,70,71,83,80,77,80,74,78,72,74,80,77,131

Secondary structure (DSSP, 8-state):
--PPPP-----------------------------------PPP-----HHHHHHPPEEEEEES-TTSHHHHHHHHH--HHHHHHHHHHHHHHHH--TTT------EEEEEEE--SSSEEEEE-SSEEEEEEEHHHHHHSGGGHHHHHHHHHHHHHHHHH---TTTTS-HHHHHHHHHHHHHHTT---TT-------------

InterPro domains:
  IPR007541 Uncharacterised protein family, basic secretory protein [PF04450] (58-194)
  IPR007541 Uncharacterised protein family, basic secretory protein [PTHR33321] (76-194)

Foldseek 3Di:
DWQDFDDDDDDDDDDDDDDDDDDDDDDDDDDDDPDDPPPPPDPPPPPLDVLLVLLQAAEEEAEPDCPQLLNVLVVVQDDVVVLSSCLSSLLQVVPDDSVRRQRQAHEEYEYEEADDGAKTWDDDSHYIYIYGHSVNLNPPPPCSNLSVSLVSSLNSLVNGDDCVVVPRDSCVSSVSSQVSSVVVVSHDPPDDDPDPPPPPPDD